Protein 5CL8 (pdb70)

Organism: Bacillus cereus (strain ATCC 14579 / DSM 31 / CCUG 7414 / JCM 2152 / NBRC 15305 / NCIMB 9373 / NCTC 2599 / NRRL B-3711) (NCBI:txid226900)

Solvent-accessible surface area: 12269 Å² total; per-residue (Å²): 192,121,56,38,96,5,0,104,18,0,41,110,38,0,57,71,80,84,44,88,138,95,12,114,61,36,12,136,153,17,155,99,104,21,118,28,8,2,3,93,54,108,78,15,126,86,8,4,112,34,8,39,118,125,84,92,54,16,85,102,148,25,6,69,70,0,0,125,23,0,7,96,17,71,36,5,4,1,2,31,0,0,18,20,0,0,96,108,6,55,198,104,23,59,60,102,20,1,70,46,0,22,102,9,0,49,48,72,27,36,75,35,2,0,28,50,0,0,9,43,7,0,0,64,10,1,74,164,33,79,119,48,18,90,66,35,2,65,107,0,20,85,29,148,45,38,16,18,22,11,0,0,0,0,0,2,12,108,18,134,169,144,15,68,54,148,32,0,33,119,0,0,32,96,12,50,84,26,192,79,105,33,0,33,62,0,2,0,68,0,0,32,46,12,3,137,52,40,49,96,44,0,55,94,21,5,74,99,65,138,29,14,110,31,1,69,144,23,0,24,94,97,13,63,121,115,77,33,138,141,201

Nearest PDB structures (foldseek):
  5cl4-assembly1_A  TM=1.004E+00  e=1.042E-32  Bacillus cereus
  5clc-assembly1_A  TM=9.923E-01  e=2.016E-30  Bacillus cereus
  2b6c-assembly1_A  TM=9.143E-01  e=6.844E-13  Enterococcus faecalis
  5vi0-assembly1_A  TM=5.669E-01  e=1.109E-02  Pseudomonas fluorescens
  5i9d-assembly1_A  TM=3.939E-01  e=3.105E+00  unidentified

Secondary structure (DSSP, 8-state):
-PPPHHHHHHHHHHHTT--HHHHHHHHHHTTTSSB-----HHHHHHHHHHHHHHH-PPPGGGHHHHHHHHHTSSBHHHHHHHHHHHHHTGGG--GGGHHHHHHHHTSS--HHHHHHHIIIIIHHHHHH-GGGGGGTHHHHHHSS-HHHHHHHHHTTTT-GGG--HHHHHHHHHHHTT---HHHHHHHHHHHHHHTTT-HHHHHHHHHHS---HHHHHHHTTTTHHHH----

CATH classification: 1.25.10.90

InterPro domains:
  IPR014825 DNA alkylation repair enzyme [PF08713] (8-221)
  IPR016024 Armadillo-type fold [SSF48371] (12-222)

Radius of gyration: 19.61 Å; Cα contacts (8 Å, |Δi|>4): 250; chains: 1; bounding box: 43×63×48 Å

Foldseek 3Di:
DDQDVLLVQLVVLLLVVFDVVQQVVVCVVQVNLAGASRDDDVVLVVSNVVSCVVPNQDDPVCLLVQLVSLLPDGHVSSNVVNLVSVVVCLVVAEPVCPVVLVVQCQGSHDCVNLVSSAQPVLLVRCLVVVVCLVVQLVCLLVDPDVSSLLSSQRNCQPVQVNDPVVSNLVSCLSCQPDPDPSNLVSLLNSLLSNCVRVVVVSVVDLVPDHHDPSSSCSNCVPVCVVVDDDD

Sequence (231 aa):
VPMHPFVKALQEEHFTAHQNPEKAEPMARYMKNHFLFLGIQTPERRQLLKDIIQIHTLPDQKDFQIIIRRELWDLPEREFQAAALDIMQKYKKHINETHIPFLEELIVTKSWWDSVDSIVPTFLGDIFLKHPELISAYIPKWIASSDNIWLQRAAILFQLKYKQKMDEELLFWIIGQLHSSKEEFFIQKAIGWVLREYAKTNPDVVVWEYVQNNELAPLSKREAIKHIKQNYGINN

B-factor: mean 24.83, std 12.8, range [11.04, 86.86]

Structure (mmCIF, N/CA/C/O backbone):
data_5CL8
#
_entry.id   5CL8
#
_cell.length_a   38.502
_cell.length_b   93.446
_cell.length_c   48.767
_cell.angle_alpha   90.00
_cell.angle_beta   114.19
_cell.angle_gamma   90.00
#
_symmetry.space_group_name_H-M   'P 1 21 1'
#
loop_
_entity.id
_entity.type
_entity.pdbx_description
1 polymer AlkD
2 polymer "DNA (5'-D(*CP*CP*CP*GP*AP*(ORP)P*AP*GP*TP*CP*CP*G)-3')"
3 polymer "DNA (5'-D(*CP*GP*GP*AP*CP*TP*TP*TP*CP*GP*GP*G)-3')"
4 non-polymer 7-methyl-3H-imidazo[4,5-c]pyridin-4-amine
5 water water
#
loop_
_atom_site.group_PDB
_atom_site.id
_atom_site.type_sym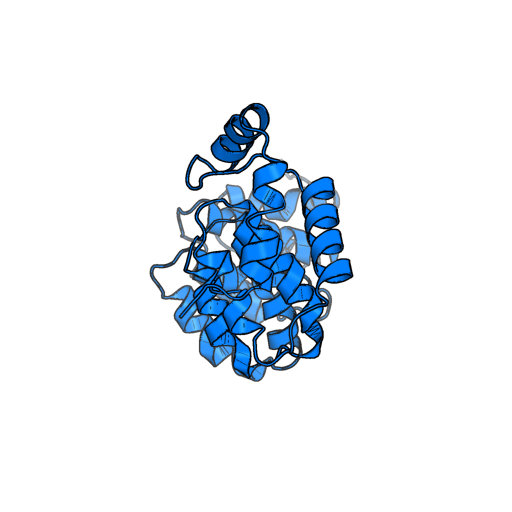bol
_atom_site.label_atom_id
_atom_site.label_alt_id
_atom_site.label_comp_id
_atom_site.label_asym_id
_atom_site.label_entity_id
_atom_site.label_seq_id
_atom_site.pdbx_PDB_ins_code
_atom_site.Cartn_x
_atom_site.Cartn_y
_atom_site.Cartn_z
_atom_site.occupancy
_atom_site.B_iso_or_equiv
_atom_site.auth_seq_id
_atom_site.auth_comp_id
_atom_site.auth_asym_id
_atom_site.auth_atom_id
_atom_site.pdbx_PDB_model_num
ATOM 1 N N . VAL A 1 3 ? -31.087 -34.248 15.270 1.00 37.00 -1 VAL A N 1
ATOM 2 C CA . VAL A 1 3 ? -29.904 -33.445 14.863 1.00 36.13 -1 VAL A CA 1
ATOM 3 C C . VAL A 1 3 ? -29.725 -32.270 15.819 1.00 34.06 -1 VAL A C 1
ATOM 4 O O . VAL A 1 3 ? -30.625 -31.448 15.970 1.00 33.38 -1 VAL A O 1
ATOM 17 N N . PRO A 1 4 ? -28.554 -32.173 16.468 1.00 34.11 0 PRO A N 1
ATOM 18 C CA . PRO A 1 4 ? -28.423 -31.039 17.389 1.00 34.42 0 PRO A CA 1
ATOM 19 C C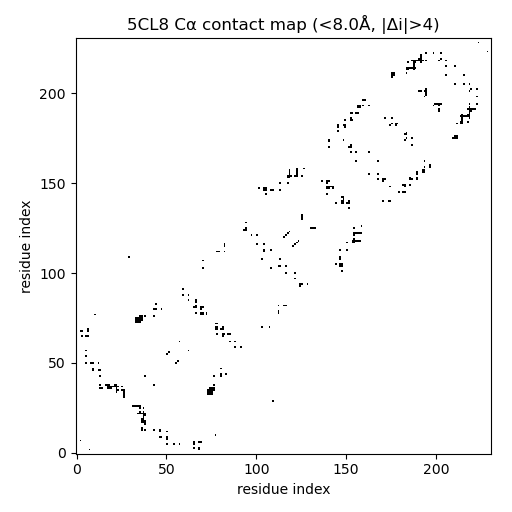 . PRO A 1 4 ? -28.402 -29.667 16.709 1.00 32.37 0 PRO A C 1
ATOM 20 O O . PRO A 1 4 ? -28.068 -29.538 15.528 1.00 31.92 0 PRO A O 1
ATOM 31 N N . MET A 1 5 ? -28.786 -28.657 17.480 1.00 29.43 1 MET A N 1
ATOM 32 C CA . MET A 1 5 ? -28.673 -27.261 17.083 1.00 26.55 1 MET A CA 1
ATOM 33 C C . MET A 1 5 ? -27.253 -27.015 16.584 1.00 23.82 1 MET A C 1
ATOM 34 O O . MET A 1 5 ? -26.299 -27.592 17.108 1.00 25.78 1 MET A O 1
ATOM 48 N N . HIS A 1 6 ? -27.103 -26.178 15.562 1.00 20.39 2 HIS A N 1
ATOM 49 C CA . HIS A 1 6 ? -25.773 -25.846 15.061 1.00 19.76 2 HIS A CA 1
ATOM 50 C C . HIS A 1 6 ? -24.938 -25.296 16.224 1.00 19.33 2 HIS A C 1
ATOM 51 O O . HIS A 1 6 ? -25.419 -24.449 16.981 1.00 18.50 2 HIS A O 1
ATOM 65 N N . PRO A 1 7 ? -23.683 -25.768 16.376 1.00 19.06 3 PRO A N 1
ATOM 66 C CA . PRO A 1 7 ? -22.908 -25.320 17.545 1.00 19.53 3 PRO A CA 1
ATOM 67 C C . PRO A 1 7 ? -22.732 -23.807 17.658 1.00 18.50 3 PRO A C 1
ATOM 68 O O . PRO A 1 7 ? -22.615 -23.293 18.768 1.00 17.80 3 PRO A O 1
ATOM 79 N N . PHE A 1 8 ? -22.703 -23.093 16.542 1.00 17.87 4 PHE A N 1
ATOM 80 C CA . PHE A 1 8 ? -22.558 -21.648 16.589 1.00 16.75 4 PHE A CA 1
ATOM 81 C C . PHE A 1 8 ? -23.805 -21.029 17.223 1.00 16.53 4 PHE A C 1
ATOM 82 O O . PHE A 1 8 ? -23.707 -20.117 18.054 1.00 16.84 4 PHE A O 1
ATOM 99 N N . VAL A 1 9 ? -24.979 -21.517 16.819 1.00 16.80 5 VAL A N 1
ATOM 100 C CA . VAL A 1 9 ? -26.234 -21.056 17.404 1.00 16.50 5 VAL A CA 1
ATOM 101 C C . VAL A 1 9 ? -26.327 -21.404 18.902 1.00 15.69 5 VAL A C 1
ATOM 102 O O . VAL A 1 9 ? -26.747 -20.573 19.717 1.00 16.36 5 VAL A O 1
ATOM 115 N N . LYS A 1 10 ? -25.941 -22.625 19.260 1.00 15.60 6 LYS A N 1
ATOM 116 C CA . LYS A 1 10 ? -25.955 -23.031 20.665 1.00 16.44 6 LYS A CA 1
ATOM 117 C C . LYS A 1 10 ? -25.043 -22.138 21.498 1.00 15.78 6 LYS A C 1
ATOM 118 O O . LYS A 1 10 ? -25.409 -21.731 22.605 1.00 16.33 6 LYS A O 1
ATOM 137 N N . ALA A 1 11 ? -23.865 -21.824 20.969 1.00 16.92 7 ALA A N 1
ATOM 138 C CA . ALA A 1 11 ? -22.929 -20.957 21.679 1.00 16.09 7 ALA A CA 1
ATOM 139 C C . ALA A 1 11 ? -23.479 -19.540 21.833 1.00 15.22 7 ALA A C 1
ATOM 140 O O . ALA A 1 11 ? -23.357 -18.920 22.886 1.00 16.06 7 ALA A O 1
ATOM 147 N N . LEU A 1 12 ? -24.101 -19.019 20.786 1.00 15.33 8 LEU A N 1
ATOM 148 C CA . LEU A 1 12 ? -24.719 -17.708 20.863 1.00 15.86 8 LEU A CA 1
ATOM 149 C C . LEU A 1 12 ? -25.851 -17.708 21.905 1.00 14.56 8 LEU A C 1
ATOM 150 O O . LEU A 1 12 ? -25.972 -16.781 22.721 1.00 15.08 8 LEU A O 1
ATOM 166 N N . GLN A 1 13 ? -26.676 -18.747 21.888 1.00 14.82 9 GLN A N 1
ATOM 167 C CA . GLN A 1 13 ? -27.776 -18.847 22.835 1.00 14.69 9 GLN A CA 1
ATOM 168 C C . GLN A 1 13 ? -27.260 -18.864 24.289 1.00 15.17 9 GLN A C 1
ATOM 169 O O . GLN A 1 13 ? -27.789 -18.165 25.155 1.00 15.27 9 GLN A O 1
ATOM 183 N N . GLU A 1 14 ? -26.218 -19.642 24.558 1.00 15.52 10 GLU A N 1
ATOM 184 C CA A GLU A 1 14 ? -25.648 -19.723 25.904 0.53 16.19 10 GLU A CA 1
ATOM 185 C CA B GLU A 1 14 ? -25.649 -19.728 25.901 0.47 16.02 10 GLU A CA 1
ATOM 186 C C . GLU A 1 14 ? -25.088 -18.374 26.336 1.00 14.47 10 GLU A C 1
ATOM 187 O O . GLU A 1 14 ? -25.314 -17.925 27.463 1.00 16.44 10 GLU A O 1
ATOM 208 N N . HIS A 1 15 ? -24.367 -17.713 25.435 1.00 14.19 11 HIS A N 1
ATOM 209 C CA . HIS A 1 15 ? -23.663 -16.480 25.780 1.00 14.51 11 HIS A CA 1
ATOM 210 C C . HIS A 1 15 ? -24.651 -15.323 25.964 1.00 14.07 11 HIS A C 1
ATOM 211 O O . HIS A 1 15 ? -24.516 -14.530 26.892 1.00 15.24 11 HIS A O 1
ATOM 225 N N . PHE A 1 16 ? -25.675 -15.227 25.104 1.00 13.62 12 PHE A N 1
ATOM 226 C CA . PHE A 1 16 ? -26.704 -14.218 25.308 1.00 13.52 12 PHE A CA 1
ATOM 227 C C . PHE A 1 16 ? -27.451 -14.461 26.623 1.00 12.64 12 PHE A C 1
ATOM 228 O O . PHE A 1 16 ? -27.687 -13.538 27.401 1.00 12.95 12 PHE A O 1
ATOM 245 N N . THR A 1 17 ? -27.822 -15.710 26.883 1.00 13.20 13 THR A N 1
ATOM 246 C CA . THR A 1 17 ? -28.634 -16.022 28.053 1.00 14.60 13 THR A CA 1
ATOM 247 C C . THR A 1 17 ? -27.881 -15.683 29.350 1.00 14.07 13 THR A C 1
ATOM 248 O O . THR A 1 17 ? -28.478 -15.201 30.302 1.00 15.13 13 THR A O 1
ATOM 259 N N . ALA A 1 18 ? -26.566 -15.886 29.360 1.00 14.34 14 ALA A N 1
ATOM 260 C CA . ALA A 1 18 ? -25.741 -15.580 30.531 1.00 14.72 14 ALA A CA 1
ATOM 261 C C . ALA A 1 18 ? -25.683 -14.075 30.838 1.00 14.73 14 ALA A C 1
ATOM 262 O O . ALA A 1 18 ? -25.263 -13.676 31.931 1.00 17.22 14 ALA A O 1
ATOM 269 N N . HIS A 1 19 ? -26.094 -13.238 29.886 1.00 13.77 15 HIS A N 1
ATOM 270 C CA . HIS A 1 19 ? -26.095 -11.788 30.057 1.00 14.21 15 HIS A CA 1
ATOM 271 C C . HIS A 1 19 ? -27.484 -11.180 29.974 1.00 14.10 15 HIS A C 1
ATOM 272 O O . HIS A 1 19 ? -27.628 -9.992 29.718 1.00 15.87 15 HIS A O 1
ATOM 286 N N . GLN A 1 20 ? -28.506 -11.982 30.236 1.00 13.69 16 GLN A N 1
ATOM 287 C CA . GLN A 1 20 ? -29.872 -11.485 30.143 1.00 13.62 16 GLN A CA 1
ATOM 288 C C . GLN A 1 20 ? -30.153 -10.496 31.263 1.00 14.50 16 GLN A C 1
ATOM 289 O O . GLN A 1 20 ? -29.508 -10.511 32.324 1.00 15.85 16 GLN A O 1
ATOM 303 N N . ASN A 1 21 ? -31.133 -9.640 31.040 1.00 14.19 17 ASN A N 1
ATOM 304 C CA . ASN A 1 21 ? -31.488 -8.599 31.993 1.00 14.08 17 ASN A CA 1
ATOM 305 C C . ASN A 1 21 ? -33.017 -8.548 32.046 1.00 13.76 17 ASN A C 1
ATOM 306 O O . ASN A 1 21 ? -33.646 -7.868 31.233 1.00 14.29 17 ASN A O 1
ATOM 317 N N . PRO A 1 22 ? -33.629 -9.273 33.002 1.00 14.46 18 PRO A N 1
ATOM 318 C CA . PRO A 1 22 ? -35.098 -9.349 33.017 1.00 15.63 18 PRO A CA 1
ATOM 319 C C . PRO A 1 22 ? -35.755 -8.006 33.301 1.00 15.82 18 PRO A C 1
ATOM 320 O O . PRO A 1 22 ? -36.884 -7.772 32.885 1.00 16.40 18 PRO A O 1
ATOM 331 N N . GLU A 1 23 ? -35.048 -7.132 34.009 1.00 15.38 19 GLU A N 1
ATOM 332 C CA . GLU A 1 23 ? -35.553 -5.802 34.315 1.00 15.66 19 GLU A CA 1
ATOM 333 C C . GLU A 1 23 ? -35.717 -4.973 33.036 1.00 14.63 19 GLU A C 1
ATOM 334 O O . GLU A 1 23 ? -36.752 -4.315 32.839 1.00 17.61 19 GLU A O 1
ATOM 346 N N . LYS A 1 24 ? -34.716 -5.001 32.164 1.00 15.10 20 LYS A N 1
ATOM 347 C CA . LYS A 1 24 ? -34.812 -4.310 30.874 1.00 16.40 20 LYS A CA 1
ATOM 348 C C . LYS A 1 24 ? -35.742 -5.030 29.896 1.00 15.30 20 LYS A C 1
ATOM 349 O O . LYS A 1 24 ? -36.348 -4.404 28.996 1.00 16.36 20 LYS A O 1
ATOM 368 N N . ALA A 1 25 ? -35.836 -6.349 30.020 1.00 15.08 21 ALA A N 1
ATOM 369 C CA . ALA A 1 25 ? -36.655 -7.126 29.091 1.00 15.47 21 ALA A CA 1
ATOM 370 C C . ALA A 1 25 ? -38.122 -6.690 29.107 1.00 15.38 21 ALA A C 1
ATOM 371 O O . ALA A 1 25 ? -38.799 -6.725 28.079 1.00 16.26 21 ALA A O 1
ATOM 378 N N . GLU A 1 26 ? -38.623 -6.289 30.272 1.00 16.17 22 GLU A N 1
ATOM 379 C CA . GLU A 1 26 ? -40.023 -5.923 30.392 1.00 17.15 22 GLU A CA 1
ATOM 380 C C . GLU A 1 26 ? -40.375 -4.701 29.522 1.00 15.97 22 GLU A C 1
ATOM 381 O O . GLU A 1 26 ? -41.273 -4.785 28.675 1.00 16.56 22 GLU A O 1
ATOM 393 N N . PRO A 1 27 ? -39.671 -3.570 29.683 1.00 16.02 23 PRO A N 1
ATOM 394 C CA . PRO A 1 27 ? -39.994 -2.454 28.778 1.00 16.47 23 PRO A CA 1
ATOM 395 C C . PRO A 1 27 ? -39.654 -2.744 27.312 1.00 15.45 23 PRO A C 1
ATOM 396 O O . PRO A 1 27 ? -40.352 -2.254 26.407 1.00 16.39 23 PRO A O 1
ATOM 407 N N . MET A 1 28 ? -38.618 -3.533 27.051 1.00 14.96 24 MET A N 1
ATOM 408 C CA . MET A 1 28 ? -38.264 -3.847 25.665 1.00 14.42 24 MET A CA 1
ATOM 409 C C . MET A 1 28 ? -39.391 -4.634 25.010 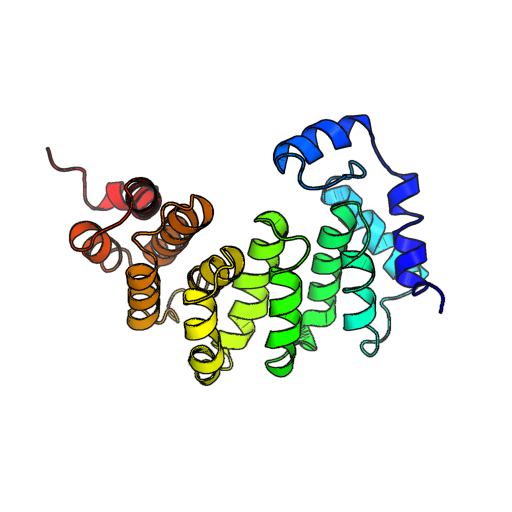1.00 14.87 24 MET A C 1
ATOM 410 O O . MET A 1 28 ? -39.738 -4.387 23.850 1.00 15.17 24 MET A O 1
ATOM 424 N N . ALA A 1 29 ? -39.971 -5.574 25.742 1.00 14.55 25 ALA A N 1
ATOM 425 C CA . ALA A 1 29 ? -41.064 -6.372 25.211 1.00 15.26 25 ALA A CA 1
ATOM 426 C C . ALA A 1 29 ? -42.317 -5.515 25.009 1.00 15.44 25 ALA A C 1
ATOM 427 O O . ALA A 1 29 ? -43.036 -5.689 24.030 1.00 15.55 25 ALA A O 1
ATOM 434 N N . ARG A 1 30 ? -42.589 -4.585 25.920 1.00 15.99 26 ARG A N 1
ATOM 435 C CA . ARG A 1 30 ? -43.746 -3.699 25.786 1.00 16.48 26 ARG A CA 1
ATOM 436 C C . ARG A 1 30 ? -43.620 -2.792 24.567 1.00 16.09 26 ARG A C 1
ATOM 437 O O . ARG A 1 30 ? -44.619 -2.453 23.930 1.00 17.58 26 ARG A O 1
ATOM 458 N N . TYR A 1 31 ? -42.402 -2.389 24.246 1.00 15.77 27 TYR A N 1
ATOM 459 C CA . TYR A 1 31 ? -42.165 -1.517 23.097 1.00 15.83 27 TYR A CA 1
ATOM 460 C C . TYR A 1 31 ? -42.598 -2.192 21.816 1.00 15.12 27 TYR A C 1
ATOM 461 O O . TYR A 1 31 ? -43.073 -1.508 20.920 1.00 16.04 27 TYR A O 1
ATOM 479 N N . MET A 1 32 ? -42.456 -3.514 21.758 1.00 14.44 28 MET A N 1
ATOM 480 C CA . MET A 1 32 ? -42.939 -4.305 20.621 1.00 14.89 28 MET A CA 1
ATOM 481 C C . MET A 1 32 ? -44.317 -4.913 20.870 1.00 15.90 28 MET A C 1
ATOM 482 O O . MET A 1 32 ? -44.664 -5.949 20.283 1.00 16.13 28 MET A O 1
ATOM 496 N N . LYS A 1 33 ? -45.086 -4.252 21.731 1.00 16.83 29 LYS A N 1
ATOM 497 C CA . LYS A 1 33 ? -46.484 -4.582 21.999 1.00 17.49 29 LYS A CA 1
ATOM 498 C C . LYS A 1 33 ? -46.651 -6.050 22.421 1.00 17.07 29 LYS A C 1
ATOM 499 O O . LYS A 1 33 ? -47.648 -6.705 22.127 1.00 18.64 29 LYS A O 1
ATOM 518 N N . ASN A 1 34 ? -45.647 -6.534 23.154 1.00 16.59 30 ASN A N 1
ATOM 519 C CA . ASN A 1 34 ? -45.638 -7.872 23.725 1.00 17.66 30 ASN A CA 1
ATOM 520 C C . ASN A 1 34 ? -45.864 -9.013 22.736 1.00 16.71 30 ASN A C 1
ATOM 521 O O . ASN A 1 34 ? -46.344 -10.083 23.103 1.00 18.51 30 ASN A O 1
ATOM 532 N N . HIS A 1 35 ? -45.466 -8.804 21.483 1.00 15.96 31 HIS A N 1
ATOM 533 C CA . HIS A 1 35 ? -45.494 -9.896 20.516 1.00 16.27 31 HIS A CA 1
ATOM 534 C C . HIS A 1 35 ? -44.360 -10.909 20.711 1.00 15.45 31 HIS A C 1
ATOM 535 O O . HIS A 1 35 ? -44.446 -12.043 20.224 1.00 18.37 31 HIS A O 1
ATOM 549 N N . PHE A 1 36 ? -43.306 -10.500 21.415 1.00 14.62 32 PHE A N 1
ATOM 550 C CA . PHE A 1 36 ? -42.127 -11.340 21.622 1.00 15.19 32 PHE A CA 1
ATOM 551 C C . PHE A 1 36 ? -41.609 -11.317 23.055 1.00 14.77 32 PHE A C 1
ATOM 552 O O . PHE A 1 36 ? -41.648 -10.294 23.733 1.00 15.24 32 PHE A O 1
ATOM 569 N N . LEU A 1 37 ? -41.074 -12.451 23.481 1.00 14.53 33 LEU A N 1
ATOM 570 C CA . LEU A 1 37 ? -40.187 -12.477 24.636 1.00 14.49 33 LEU A CA 1
ATOM 571 C C . LEU A 1 37 ? -38.878 -11.766 24.301 1.00 13.62 33 LEU A C 1
ATOM 572 O O . LEU A 1 37 ? -38.436 -11.791 23.149 1.00 13.35 33 LEU A O 1
ATOM 588 N N . PHE A 1 38 ? -38.269 -11.130 25.302 1.00 13.84 34 PHE A N 1
ATOM 589 C CA . PHE A 1 38 ? -36.940 -10.551 25.189 1.00 13.57 34 PHE A CA 1
ATOM 590 C C . PHE A 1 38 ? -36.053 -11.081 26.307 1.00 13.49 34 PHE A C 1
ATOM 591 O O . PHE A 1 38 ? -36.528 -11.334 27.429 1.00 15.08 34 PHE A O 1
ATOM 608 N N . LEU A 1 39 ? -34.763 -11.206 26.015 1.00 13.38 35 LEU A N 1
ATOM 609 C CA . LEU A 1 39 ? -33.759 -11.433 27.072 1.00 14.10 35 LEU A CA 1
ATOM 610 C C . LEU A 1 39 ? -33.430 -10.153 27.826 1.00 12.91 35 LEU A C 1
ATOM 611 O O . LEU A 1 39 ? -33.044 -10.220 28.997 1.00 13.99 35 LEU A O 1
ATOM 627 N N . GLY A 1 40 ? -33.542 -9.007 27.168 1.00 13.50 36 GLY A N 1
ATOM 628 C CA . GLY A 1 40 ? -33.247 -7.710 27.751 1.00 14.05 36 GLY A CA 1
ATOM 629 C C . GLY A 1 40 ? -31.874 -7.161 27.419 1.00 13.59 36 GLY A C 1
ATOM 630 O O . GLY A 1 40 ? -31.300 -6.443 28.246 1.00 15.22 36 GLY A O 1
ATOM 634 N N . ILE A 1 41 ? -31.365 -7.459 26.220 1.00 13.64 37 ILE A N 1
ATOM 635 C CA . ILE A 1 41 ? -30.022 -7.067 25.814 1.00 13.84 37 ILE A CA 1
ATOM 636 C C . ILE A 1 41 ? -30.134 -6.058 24.688 1.00 14.41 37 ILE A C 1
ATOM 637 O O . ILE A 1 41 ? -30.673 -6.378 23.637 1.00 15.32 37 ILE A O 1
ATOM 653 N N . GLN A 1 42 ? -29.629 -4.853 24.892 1.00 15.07 38 GLN A N 1
ATOM 654 C CA . GLN A 1 42 ? -29.717 -3.809 23.881 1.00 14.60 38 GLN A CA 1
ATOM 655 C C . GLN A 1 42 ? -28.602 -3.955 22.854 1.00 13.65 38 GLN A C 1
ATOM 656 O O . GLN A 1 42 ? -27.686 -4.754 23.024 1.00 14.38 38 GLN A O 1
ATOM 670 N N . THR A 1 43 ? -28.699 -3.200 21.764 1.00 13.73 39 THR A N 1
ATOM 671 C CA . THR A 1 43 ? -27.875 -3.456 20.585 1.00 14.85 39 THR A CA 1
ATOM 672 C C . THR A 1 43 ? -26.360 -3.399 20.833 1.00 15.72 39 THR A C 1
ATOM 673 O O . THR A 1 43 ? -25.646 -4.284 20.393 1.00 15.67 39 THR A O 1
ATOM 684 N N . PRO A 1 44 ? -25.858 -2.378 21.546 1.00 16.26 40 PRO A N 1
ATOM 685 C CA . PRO A 1 44 ? -24.395 -2.372 21.710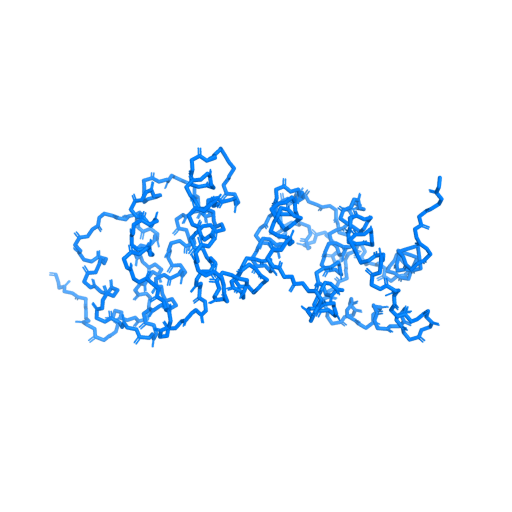 1.00 16.50 40 PRO A CA 1
ATOM 686 C C . PRO A 1 44 ? -23.833 -3.657 22.347 1.00 15.64 40 PRO A C 1
ATOM 687 O O . PRO A 1 44 ? -22.860 -4.246 21.847 1.00 16.90 40 PRO A O 1
ATOM 698 N N . GLU A 1 45 ? -24.435 -4.114 23.441 1.00 14.79 41 GLU A N 1
ATOM 699 C CA . GLU A 1 45 ? -23.955 -5.346 24.055 1.00 14.48 41 GLU A CA 1
ATOM 700 C C . GLU A 1 45 ? -24.252 -6.565 23.175 1.00 13.20 41 GLU A C 1
ATOM 701 O O . GLU A 1 45 ? -23.432 -7.469 23.058 1.00 13.98 41 GLU A O 1
ATOM 713 N N . ARG A 1 46 ? -25.430 -6.600 22.559 1.00 13.12 42 ARG A N 1
ATOM 714 C CA . ARG A 1 46 ? -25.794 -7.732 21.708 1.00 13.76 42 ARG A CA 1
ATOM 715 C C . ARG A 1 46 ? -24.782 -7.913 20.570 1.00 14.59 42 ARG A C 1
ATOM 716 O O . ARG A 1 46 ? -24.414 -9.035 20.227 1.00 13.69 42 ARG A O 1
ATOM 737 N N . ARG A 1 47 ? -24.314 -6.800 20.017 1.00 15.08 43 ARG A N 1
ATOM 738 C CA . ARG A 1 47 ? -23.295 -6.824 18.966 1.00 17.11 43 ARG A CA 1
ATOM 739 C C . ARG A 1 47 ? -21.970 -7.374 19.509 1.00 15.28 43 ARG A C 1
ATOM 740 O O . ARG A 1 47 ? -21.307 -8.171 18.856 1.00 16.41 43 ARG A O 1
ATOM 761 N N . GLN A 1 48 ? -21.579 -6.949 20.705 1.00 15.01 44 GLN A N 1
ATOM 762 C CA . GLN A 1 48 ? -20.331 -7.435 21.301 1.00 14.28 44 GLN A CA 1
ATOM 763 C C . GLN A 1 48 ? -20.425 -8.932 21.618 1.00 14.97 44 GLN A C 1
ATOM 764 O O . GLN A 1 48 ? -19.475 -9.671 21.389 1.00 15.44 44 GLN A O 1
ATOM 778 N N . LEU A 1 49 ? -21.575 -9.387 22.108 1.00 13.94 45 LEU A N 1
ATOM 779 C CA . LEU A 1 49 ? -21.721 -10.801 22.442 1.00 14.58 45 LEU A CA 1
ATOM 780 C C . LEU A 1 49 ? -21.624 -11.670 21.189 1.00 13.50 45 LEU A C 1
ATOM 781 O O . LEU A 1 49 ? -21.021 -12.737 21.217 1.00 14.31 45 LEU A O 1
ATOM 797 N N . LEU A 1 50 ? -22.194 -11.192 20.089 1.00 12.73 46 LEU A N 1
ATOM 798 C CA . LEU A 1 50 ? -22.062 -11.884 18.812 1.00 13.35 46 LEU A CA 1
ATOM 799 C C . LEU A 1 50 ? -20.598 -11.909 18.360 1.00 13.88 46 LEU A C 1
ATOM 800 O O . LEU A 1 50 ? -20.088 -12.942 17.932 1.00 14.21 46 LEU A O 1
ATOM 816 N N . LYS A 1 51 ? -19.920 -10.774 18.471 1.00 14.30 47 LYS A N 1
ATOM 817 C CA . LYS A 1 51 ? -18.511 -10.696 18.110 1.00 15.41 47 LYS A CA 1
ATOM 818 C C . LYS A 1 51 ? -17.679 -11.665 18.939 1.00 14.63 47 LYS A C 1
ATOM 819 O O . LYS A 1 51 ? -16.761 -12.293 18.416 1.00 16.96 47 LYS A O 1
ATOM 838 N N . ASP A 1 52 ? -18.001 -11.794 20.226 1.00 15.46 48 ASP A N 1
ATOM 839 C CA . ASP A 1 52 ? -17.295 -12.747 21.087 1.00 16.54 48 ASP A CA 1
ATOM 840 C C . ASP A 1 52 ? -17.348 -14.159 20.510 1.00 16.52 48 ASP A C 1
ATOM 841 O O . ASP A 1 52 ? -16.338 -14.879 20.489 1.00 18.03 48 ASP A O 1
ATOM 850 N N . ILE A 1 53 ? -18.535 -14.557 20.048 1.00 16.51 49 ILE A N 1
ATOM 851 C CA . ILE A 1 53 ? -18.750 -15.904 19.546 1.00 17.05 49 ILE A CA 1
ATOM 852 C C . ILE A 1 53 ? -18.060 -16.102 18.190 1.00 16.10 49 ILE A C 1
ATOM 853 O O . ILE A 1 53 ? -17.480 -17.147 17.940 1.00 18.50 49 ILE A O 1
ATOM 869 N N . ILE A 1 54 ? -18.114 -15.099 17.316 1.00 16.51 50 ILE A N 1
ATOM 870 C CA . ILE A 1 54 ? -17.367 -15.154 16.054 1.00 18.01 50 ILE A CA 1
ATOM 871 C C . ILE A 1 54 ? -15.858 -15.278 16.323 1.00 17.89 50 ILE A C 1
ATOM 872 O O . ILE A 1 54 ? -15.173 -16.035 15.652 1.00 19.96 50 ILE A O 1
ATOM 888 N N . GLN A 1 55 ? -15.342 -14.544 17.307 1.00 19.00 51 GLN A N 1
ATOM 889 C CA . GLN A 1 55 ? -13.920 -14.607 17.629 1.00 19.73 51 GLN A CA 1
ATOM 890 C C . GLN A 1 55 ? -13.493 -16.008 18.082 1.00 22.13 51 GLN A C 1
ATOM 891 O O . GLN A 1 55 ? -12.445 -16.505 17.671 1.00 23.75 51 GLN A O 1
ATOM 905 N N . ILE A 1 56 ? -14.311 -16.644 18.917 1.00 22.20 52 ILE A N 1
ATOM 906 C CA . ILE A 1 56 ? -13.999 -17.967 19.447 1.00 23.48 52 ILE A CA 1
ATOM 907 C C . ILE A 1 56 ? -14.192 -19.060 18.401 1.00 23.50 52 ILE A C 1
ATOM 908 O O . ILE A 1 56 ? -13.331 -19.920 18.219 1.00 25.53 52 ILE A O 1
ATOM 924 N N . HIS A 1 57 ? -15.331 -19.039 17.722 1.00 22.91 53 HIS A N 1
ATOM 925 C CA . HIS A 1 57 ? -15.745 -20.177 16.900 1.00 23.80 53 HIS A CA 1
ATOM 926 C C . HIS A 1 57 ? -15.502 -19.978 15.405 1.00 24.21 53 HIS A C 1
ATOM 927 O O . HIS A 1 57 ? -15.442 -20.949 14.653 1.00 26.46 53 HIS A O 1
ATOM 941 N N . THR A 1 58 ? -15.337 -18.720 15.007 1.00 24.36 54 THR A N 1
ATOM 942 C CA . THR A 1 58 ? -15.315 -18.284 13.609 1.00 24.40 54 THR A CA 1
ATOM 943 C C . THR A 1 58 ? -16.718 -18.288 13.025 1.00 22.96 54 THR A C 1
ATOM 944 O O . THR A 1 58 ? -17.605 -19.016 13.478 1.00 22.45 54 THR A O 1
ATOM 955 N N . LEU A 1 59 ? -16.923 -17.439 12.030 1.00 22.07 55 LEU A N 1
ATOM 956 C CA . LEU A 1 59 ? -18.186 -17.420 11.319 1.00 22.03 55 LEU A CA 1
ATOM 957 C C . LEU A 1 59 ? -18.354 -18.741 10.571 1.00 22.20 55 LEU A C 1
ATOM 958 O O . LEU A 1 59 ? -17.431 -19.187 9.891 1.00 23.62 55 LEU A O 1
ATOM 974 N N . PRO A 1 60 ? -19.529 -19.378 10.691 1.00 22.17 56 PRO A N 1
ATOM 975 C CA . PRO A 1 60 ? -19.697 -20.655 9.994 1.00 23.02 56 PRO A CA 1
ATOM 976 C C . PRO A 1 60 ? -19.531 -20.574 8.478 1.00 21.63 56 PRO A C 1
ATOM 977 O O . PRO A 1 60 ? -19.718 -19.525 7.850 1.00 20.10 56 PRO A O 1
ATOM 988 N N . ASP A 1 61 ? -19.175 -21.713 7.898 1.00 23.79 57 ASP A N 1
ATOM 989 C CA . ASP A 1 61 ? -19.105 -21.874 6.453 1.00 23.92 57 ASP A CA 1
ATOM 990 C C . ASP A 1 61 ? -20.409 -21.400 5.817 1.00 22.43 57 ASP A C 1
ATOM 991 O O . ASP A 1 61 ? -21.490 -21.632 6.348 1.00 22.92 57 ASP A O 1
ATOM 1000 N N . GLN A 1 62 ? -20.301 -20.739 4.673 1.00 21.78 58 GLN A N 1
ATOM 1001 C CA . GLN A 1 62 ? -21.473 -20.213 3.986 1.00 22.78 58 GLN A CA 1
ATOM 1002 C C . GLN A 1 62 ? -22.513 -21.295 3.693 1.00 20.76 58 GLN A C 1
ATOM 1003 O O . GLN A 1 62 ? -23.696 -20.987 3.573 1.00 20.34 58 GLN A O 1
ATOM 1017 N N . LYS A 1 63 ? -22.089 -22.553 3.572 1.00 20.41 59 LYS A N 1
ATOM 1018 C CA . LYS A 1 63 ? -23.045 -23.636 3.323 1.00 22.08 59 LYS A CA 1
ATOM 1019 C C . LYS A 1 63 ? -24.114 -23.731 4.428 1.00 20.16 59 LYS A C 1
ATOM 1020 O O . LYS A 1 63 ? -25.198 -24.297 4.213 1.00 21.24 59 LYS A O 1
ATOM 1039 N N . ASP A 1 64 ? -23.819 -23.167 5.597 1.00 20.38 60 ASP A N 1
ATOM 1040 C CA . ASP A 1 64 ? -24.747 -23.214 6.722 1.00 20.31 60 ASP A CA 1
ATOM 1041 C C . ASP A 1 64 ? -25.409 -21.874 7.035 1.00 17.09 60 ASP A C 1
ATOM 1042 O O . ASP A 1 64 ? -26.104 -21.746 8.040 1.00 17.84 60 ASP A O 1
ATOM 1051 N N . PHE A 1 65 ? -25.229 -20.889 6.164 1.00 17.19 61 PHE A N 1
ATOM 1052 C CA . PHE A 1 65 ? -25.753 -19.542 6.403 1.00 17.66 61 PHE A CA 1
ATOM 1053 C C . PHE A 1 65 ? -27.268 -19.584 6.641 1.00 15.48 61 PHE A C 1
ATOM 1054 O O . PHE A 1 65 ? -27.760 -19.137 7.680 1.00 15.36 61 PHE A O 1
ATOM 1071 N N . GLN A 1 66 ? -28.018 -20.138 5.691 1.00 15.77 62 GLN A N 1
ATOM 1072 C CA . GLN A 1 66 ? -29.470 -20.162 5.807 1.00 15.12 62 GLN A CA 1
ATOM 1073 C C . GLN A 1 66 ? -29.926 -20.981 7.022 1.00 15.06 62 GLN A C 1
ATOM 1074 O O . GLN A 1 66 ? -30.901 -20.630 7.676 1.00 15.37 62 GLN A O 1
ATOM 1088 N N . ILE A 1 67 ? -29.215 -22.069 7.316 1.00 15.65 63 ILE A N 1
ATOM 1089 C CA . ILE A 1 67 ? -29.527 -22.934 8.453 1.00 16.15 63 ILE A CA 1
ATOM 1090 C C . ILE A 1 67 ? -29.424 -22.147 9.771 1.00 15.39 63 ILE A C 1
ATOM 1091 O O . ILE A 1 67 ? -30.322 -22.214 10.619 1.00 16.95 63 ILE A O 1
ATOM 1107 N N . ILE A 1 68 ? -28.328 -21.412 9.935 1.00 13.96 64 ILE A N 1
ATOM 1108 C CA . ILE A 1 68 ? -28.094 -20.621 11.140 1.00 15.68 64 ILE A CA 1
ATOM 1109 C C . ILE A 1 68 ? -29.161 -19.555 11.310 1.00 14.29 64 ILE A C 1
ATOM 1110 O O . ILE A 1 68 ? -29.665 -19.342 12.408 1.00 14.36 64 ILE A O 1
ATOM 1126 N N . ILE A 1 69 ? -29.505 -18.868 10.223 1.00 14.04 65 ILE A N 1
ATOM 1127 C CA . ILE A 1 69 ? -30.518 -17.827 10.301 1.00 14.77 65 ILE A CA 1
ATOM 1128 C C . ILE A 1 69 ? -31.859 -18.412 10.747 1.00 14.22 65 ILE A C 1
ATOM 1129 O O . ILE A 1 69 ? -32.531 -17.866 11.613 1.00 14.23 65 ILE A O 1
ATOM 1145 N N . ARG A 1 70 ? -32.267 -19.519 10.141 1.00 14.89 66 ARG A N 1
ATOM 1146 C CA A ARG A 1 70 ? -33.514 -20.216 10.475 0.53 16.01 66 ARG A CA 1
ATOM 1147 C CA B ARG A 1 70 ? -33.555 -20.068 10.500 0.47 15.27 66 ARG A CA 1
ATOM 1148 C C . ARG A 1 70 ? -33.553 -20.635 11.936 1.00 16.36 66 ARG A C 1
ATOM 1149 O O . ARG A 1 70 ? -34.546 -20.490 12.633 1.00 16.65 66 ARG A O 1
ATOM 1190 N N . GLU A 1 71 ? -32.449 -21.205 12.394 1.00 14.35 67 GLU A N 1
ATOM 1191 C CA . GLU A 1 71 ? -32.417 -21.702 13.768 1.00 15.14 67 GLU A CA 1
ATOM 1192 C C . GLU A 1 71 ? -32.553 -20.548 14.769 1.00 14.16 67 GLU A C 1
ATOM 1193 O O . GLU A 1 71 ? -33.270 -20.668 15.775 1.00 16.92 67 GLU A O 1
ATOM 1205 N N . LEU A 1 72 ? -31.909 -19.422 14.476 1.00 13.75 68 LEU A N 1
ATOM 1206 C CA . LEU A 1 72 ? -32.055 -18.232 15.304 1.00 13.90 68 LEU A CA 1
ATOM 1207 C C . LEU A 1 72 ? -33.470 -17.653 15.193 1.00 13.82 68 LEU A C 1
ATOM 1208 O O . LEU A 1 72 ? -34.034 -17.178 16.181 1.00 13.98 68 LEU A O 1
ATOM 1224 N N . TRP A 1 73 ? -34.044 -17.694 13.993 1.00 14.32 69 TRP A N 1
ATOM 1225 C CA . TRP A 1 73 ? -35.392 -17.179 13.791 1.00 14.17 69 TRP A CA 1
ATOM 1226 C C . TRP A 1 73 ? -36.384 -17.974 14.639 1.00 16.39 69 TRP A C 1
ATOM 1227 O O . TRP A 1 73 ? -37.393 -17.436 15.098 1.00 17.63 69 TRP A O 1
ATOM 1248 N N . ASP A 1 74 ? -36.091 -19.256 14.835 1.00 16.08 70 ASP A N 1
ATOM 1249 C CA . ASP A 1 74 ? -36.985 -20.147 15.570 1.00 18.19 70 ASP A CA 1
ATOM 1250 C C . ASP A 1 74 ? -36.875 -20.024 17.094 1.00 17.94 70 ASP A C 1
ATOM 1251 O O . ASP A 1 74 ? -37.720 -20.550 17.812 1.00 20.90 70 ASP A O 1
ATOM 1260 N N . LEU A 1 75 ? -35.842 -19.349 17.598 1.00 15.97 71 LEU A N 1
ATOM 1261 C CA . LEU A 1 75 ? -35.713 -19.182 19.046 1.00 16.34 71 LEU A CA 1
ATOM 1262 C C . LEU A 1 75 ? -36.685 -18.115 19.547 1.00 15.21 71 LEU A C 1
ATOM 1263 O O . LEU A 1 75 ? -37.024 -17.179 18.811 1.00 15.96 71 LEU A O 1
ATOM 1279 N N . PRO A 1 76 ? -37.124 -18.228 20.816 1.00 15.64 72 PRO A N 1
ATOM 1280 C CA . PRO A 1 76 ? -38.224 -17.362 21.249 1.00 17.10 72 PRO A CA 1
ATOM 1281 C C . PRO A 1 76 ? -37.859 -15.891 21.442 1.00 14.88 72 PRO A C 1
ATOM 1282 O O . PRO A 1 76 ? -38.673 -15.015 21.154 1.00 15.58 72 PRO A O 1
ATOM 1293 N N . GLU A 1 77 ? -36.670 -15.613 21.951 1.00 14.45 73 GLU A N 1
ATOM 1294 C CA . GLU A 1 77 ? -36.370 -14.244 22.342 1.00 13.59 73 GLU A CA 1
ATOM 1295 C C . GLU A 1 77 ? -35.948 -13.406 21.138 1.00 13.39 73 GLU A C 1
ATOM 1296 O O . GLU A 1 77 ? -35.228 -13.862 20.247 1.00 13.05 73 GLU A O 1
ATOM 1308 N N . ARG A 1 78 ? -36.423 -12.170 21.124 1.00 12.64 74 ARG A N 1
ATOM 1309 C CA . ARG A 1 78 ? -36.291 -11.327 19.944 1.00 12.48 74 ARG A CA 1
ATOM 1310 C C . ARG A 1 78 ? -34.845 -11.007 19.586 1.00 11.88 74 ARG A C 1
ATOM 1311 O O . ARG A 1 78 ? -34.523 -10.801 18.418 1.00 12.43 74 ARG A O 1
ATOM 1332 N N . GLU A 1 79 ? -33.965 -10.957 20.583 1.00 11.72 75 GLU A N 1
ATOM 1333 C CA . GLU A 1 79 ? -32.558 -10.701 20.326 1.00 11.98 75 GLU A CA 1
ATOM 1334 C C . GLU A 1 79 ? -31.959 -11.717 19.358 1.00 11.26 75 GLU A C 1
ATOM 1335 O O . GLU A 1 79 ? -30.993 -11.410 18.666 1.00 12.88 75 GLU A O 1
ATOM 1347 N N . PHE A 1 80 ? -32.525 -12.925 19.295 1.00 11.28 76 PHE A N 1
ATOM 1348 C CA . PHE A 1 80 ? -31.988 -13.918 18.374 1.00 12.03 76 PHE A CA 1
ATOM 1349 C C . PHE A 1 80 ? -32.310 -13.592 16.912 1.00 12.07 76 PHE A C 1
ATOM 1350 O O . PHE A 1 80 ? -31.498 -13.866 16.049 1.00 12.96 76 PHE A O 1
ATOM 1367 N N . GLN A 1 81 ? -33.461 -12.973 16.645 1.00 12.14 77 GLN A N 1
ATOM 1368 C CA . GLN A 1 81 ? -33.747 -12.494 15.293 1.00 12.30 77 GLN A CA 1
ATOM 1369 C C . GLN A 1 81 ? -32.901 -11.256 14.970 1.00 12.56 77 GLN A C 1
ATOM 1370 O O . GLN A 1 81 ? -32.419 -11.128 13.850 1.00 12.70 77 GLN A O 1
ATOM 1384 N N . ALA A 1 82 ? -32.682 -10.361 15.939 1.00 12.48 78 ALA A N 1
ATOM 1385 C CA . ALA A 1 82 ? -31.810 -9.223 15.698 1.00 12.86 78 ALA A CA 1
ATOM 1386 C C . ALA A 1 82 ? -30.386 -9.697 15.374 1.00 13.40 78 ALA A C 1
ATOM 1387 O O . ALA A 1 82 ? -29.735 -9.182 14.445 1.00 14.44 78 ALA A O 1
ATOM 1394 N N . ALA A 1 83 ? -29.904 -10.694 16.114 1.00 13.02 79 ALA A N 1
ATOM 1395 C CA . ALA A 1 83 ? -28.575 -11.244 15.862 1.00 13.75 79 ALA A CA 1
ATOM 1396 C C . ALA A 1 83 ? -28.530 -11.937 14.492 1.00 13.04 79 ALA A C 1
ATOM 1397 O O . ALA A 1 83 ? -27.536 -11.842 13.770 1.00 14.13 79 ALA A O 1
ATOM 1404 N N . ALA A 1 84 ? -29.605 -12.632 14.134 1.00 12.50 80 ALA A N 1
ATOM 1405 C CA . ALA A 1 84 ? -29.673 -13.293 12.830 1.00 12.56 80 ALA A CA 1
ATOM 1406 C C . ALA A 1 84 ? -29.497 -12.280 11.698 1.00 13.33 80 ALA A C 1
ATOM 1407 O O . ALA A 1 84 ? -28.805 -12.549 10.728 1.00 13.83 80 ALA A O 1
ATOM 1414 N N . LEU A 1 85 ? -30.109 -11.107 11.835 1.00 13.00 81 LEU A N 1
ATOM 1415 C CA . LEU A 1 85 ? -29.967 -10.076 10.819 1.00 13.95 81 LEU A CA 1
ATOM 1416 C C . LEU A 1 85 ? -28.548 -9.510 10.783 1.00 12.56 81 LEU A C 1
ATOM 1417 O O . LEU A 1 85 ? -28.015 -9.231 9.718 1.00 14.45 81 LEU A O 1
ATOM 1433 N N . ASP A 1 86 ? -27.920 -9.341 11.942 1.00 13.40 82 ASP A N 1
ATOM 1434 C CA . ASP A 1 86 ? -26.497 -8.973 11.996 1.00 13.96 82 ASP A CA 1
ATOM 1435 C C . ASP A 1 86 ? -25.636 -10.009 11.259 1.00 13.83 82 ASP A C 1
ATOM 1436 O O . ASP A 1 86 ? -24.705 -9.673 10.533 1.00 15.58 82 ASP A O 1
ATOM 1445 N N . ILE A 1 87 ? -25.935 -11.280 11.478 1.00 13.68 83 ILE A N 1
ATOM 1446 C CA . ILE A 1 87 ? -25.197 -12.362 10.834 1.00 15.28 83 ILE A CA 1
ATOM 1447 C C . ILE A 1 87 ? -25.434 -12.362 9.323 1.00 14.07 83 ILE A C 1
ATOM 1448 O O . ILE A 1 87 ? -24.504 -12.557 8.555 1.00 15.31 83 ILE A O 1
ATOM 1464 N N . MET A 1 88 ? -26.672 -12.131 8.900 1.00 14.49 84 MET A N 1
ATOM 1465 C CA . MET A 1 88 ? -26.961 -12.110 7.480 1.00 15.66 84 MET A CA 1
ATOM 1466 C C . MET A 1 88 ? -26.133 -11.024 6.778 1.00 15.64 84 MET A C 1
ATOM 1467 O O . MET A 1 88 ? -25.652 -11.231 5.664 1.00 16.79 84 MET A O 1
ATOM 1481 N N . GLN A 1 89 ? -25.916 -9.888 7.438 1.00 15.74 85 GLN A N 1
ATOM 1482 C CA . GLN A 1 89 ? -25.088 -8.832 6.864 1.00 17.18 85 GLN A CA 1
ATOM 1483 C C . GLN A 1 89 ? -23.654 -9.311 6.625 1.00 17.39 85 GLN A C 1
ATOM 1484 O O . GLN A 1 89 ? -23.006 -8.903 5.654 1.00 17.82 85 GLN A O 1
ATOM 1498 N N . LYS A 1 90 ? -23.163 -10.187 7.496 1.00 16.94 86 LYS A N 1
ATOM 1499 C CA . LYS A 1 90 ? -21.812 -10.711 7.343 1.00 18.01 86 LYS A CA 1
ATOM 1500 C C . LYS A 1 90 ? -21.682 -11.642 6.136 1.00 18.29 86 LYS A C 1
ATOM 1501 O O . LYS A 1 90 ? -20.584 -11.871 5.642 1.00 21.17 86 LYS A O 1
ATOM 1520 N N . TYR A 1 91 ? -22.800 -12.193 5.669 1.00 17.68 87 TYR A N 1
ATOM 1521 C CA . TYR A 1 91 ? -22.816 -13.027 4.462 1.00 16.99 87 TYR A CA 1
ATOM 1522 C C . TYR A 1 91 ? -23.305 -12.264 3.222 1.00 19.11 87 TYR A C 1
ATOM 1523 O O . TYR A 1 91 ? -23.602 -12.877 2.204 1.00 18.38 87 TYR A O 1
ATOM 1541 N N . LYS A 1 92 ? -23.351 -10.935 3.313 1.00 18.04 88 LYS A N 1
ATOM 1542 C CA . LYS A 1 92 ? -23.928 -10.073 2.290 1.00 19.72 88 LYS A CA 1
ATOM 1543 C C . LYS A 1 92 ? -23.435 -10.375 0.881 1.00 20.00 88 LYS A C 1
ATOM 1544 O O . LYS A 1 92 ? -24.228 -10.389 -0.060 1.00 21.19 88 LYS A O 1
ATOM 1563 N N . LYS A 1 93 ? -22.131 -10.590 0.720 1.00 20.58 89 LYS A N 1
ATOM 1564 C CA . LYS A 1 93 ? -21.552 -10.759 -0.614 1.00 21.37 89 LYS A CA 1
ATOM 1565 C C . LYS A 1 93 ? -21.935 -12.097 -1.232 1.00 21.86 89 LYS A C 1
ATOM 1566 O O . LYS A 1 93 ? -21.607 -12.371 -2.381 1.00 25.00 89 LYS A O 1
ATOM 1585 N N . HIS A 1 94 ? -22.652 -12.919 -0.477 1.00 20.76 90 HIS A N 1
ATOM 1586 C CA . HIS A 1 94 ? -23.075 -14.226 -0.955 1.00 20.12 90 HIS A CA 1
ATOM 1587 C C . HIS A 1 94 ? -24.571 -14.318 -1.228 1.00 19.77 90 HIS A C 1
ATOM 1588 O O . HIS A 1 94 ? -25.054 -15.364 -1.657 1.00 21.51 90 HIS A O 1
ATOM 1602 N N . ILE A 1 95 ? -25.285 -13.212 -1.012 1.00 17.38 91 ILE A N 1
ATOM 1603 C CA . ILE A 1 95 ? -26.738 -13.140 -1.206 1.00 16.17 91 ILE A CA 1
ATOM 1604 C C . ILE A 1 95 ? -27.061 -12.578 -2.582 1.00 16.87 91 ILE A C 1
ATOM 1605 O O . ILE A 1 95 ? -26.480 -11.575 -3.004 1.00 18.65 91 ILE A O 1
ATOM 1621 N N . ASN A 1 96 ? -28.013 -13.197 -3.264 1.00 16.70 92 ASN A N 1
ATOM 1622 C CA . ASN A 1 96 ? -28.294 -12.809 -4.636 1.00 16.21 92 ASN A CA 1
ATOM 1623 C C . ASN A 1 96 ? -29.777 -13.017 -4.927 1.00 16.85 92 ASN A C 1
ATOM 1624 O O . ASN A 1 96 ? -30.569 -13.287 -4.032 1.00 15.99 92 ASN A O 1
ATOM 1635 N N . GLU A 1 97 ? -30.168 -12.903 -6.188 1.00 16.47 93 GLU A N 1
ATOM 1636 C CA . GLU A 1 97 ? -31.581 -12.972 -6.539 1.00 17.10 93 GLU A CA 1
ATOM 1637 C C . GLU A 1 97 ? -32.214 -14.318 -6.184 1.00 17.34 93 GLU A C 1
ATOM 1638 O O . GLU A 1 97 ? -33.425 -14.386 -6.011 1.00 17.35 93 GLU A O 1
ATOM 1650 N N . THR A 1 98 ? -31.417 -15.386 -6.077 1.00 16.62 94 THR A N 1
ATOM 1651 C CA . THR A 1 98 ? -31.994 -16.696 -5.765 1.00 16.72 94 THR A CA 1
ATOM 1652 C C . THR A 1 98 ? -32.482 -16.749 -4.318 1.00 15.14 94 THR A C 1
ATOM 1653 O O . THR A 1 98 ? -33.215 -17.665 -3.938 1.00 15.97 94 THR A O 1
ATOM 1664 N N . HIS A 1 99 ? -32.076 -15.767 -3.513 1.00 14.48 95 HIS A N 1
ATOM 1665 C CA . HIS A 1 99 ? -32.494 -15.694 -2.112 1.00 14.14 95 HIS A CA 1
ATOM 1666 C C . HIS A 1 99 ? -33.801 -14.953 -1.860 1.00 13.18 95 HIS A C 1
ATOM 1667 O O . HIS A 1 99 ? -34.198 -14.791 -0.716 1.00 13.59 95 HIS A O 1
ATOM 1681 N N . ILE A 1 100 ? -34.489 -14.486 -2.900 1.00 13.59 96 ILE A N 1
ATOM 1682 C CA . ILE A 1 100 ? -35.743 -13.756 -2.658 1.00 13.65 96 ILE A CA 1
ATOM 1683 C C . ILE A 1 100 ? -36.763 -14.578 -1.845 1.00 13.72 96 ILE A C 1
ATOM 1684 O O . ILE A 1 100 ? -37.296 -14.081 -0.848 1.00 13.82 96 ILE A O 1
ATOM 1700 N N . PRO A 1 101 ? -37.027 -15.836 -2.245 1.00 13.79 97 PRO A N 1
ATOM 1701 C CA . PRO A 1 101 ? -37.987 -16.609 -1.436 1.00 14.40 97 PRO A CA 1
ATOM 1702 C C . PRO A 1 101 ? -37.554 -16.792 0.028 1.00 14.05 97 PRO A C 1
ATOM 1703 O O . PRO A 1 101 ? -38.388 -16.711 0.924 1.00 15.36 97 PRO A O 1
ATOM 1714 N N . PHE A 1 102 ? -36.266 -17.017 0.253 1.00 13.45 98 PHE A N 1
ATOM 1715 C CA . PHE A 1 102 ? -35.732 -17.133 1.606 1.00 14.86 98 PHE A CA 1
ATOM 1716 C C . PHE A 1 102 ? -36.027 -15.852 2.409 1.00 12.84 98 PHE A C 1
ATOM 1717 O O . PHE A 1 102 ? -36.466 -15.902 3.564 1.00 14.19 98 PHE A O 1
ATOM 1734 N N . LEU A 1 103 ? -35.816 -14.700 1.789 1.00 12.73 99 LEU A N 1
ATOM 1735 C CA . LEU A 1 103 ? -36.089 -13.428 2.438 1.00 13.31 99 LEU A CA 1
ATOM 1736 C C . LEU A 1 103 ? -37.586 -13.188 2.670 1.00 13.22 99 LEU A C 1
ATOM 1737 O O . LEU A 1 103 ? -37.981 -12.681 3.741 1.00 12.93 99 LEU A O 1
ATOM 1753 N N . GLU A 1 104 ? -38.417 -13.568 1.687 1.00 13.94 100 GLU A N 1
ATOM 1754 C CA . GLU A 1 104 ? -39.872 -13.540 1.855 1.00 14.30 100 GLU A CA 1
ATOM 1755 C C . GLU A 1 104 ? -40.312 -14.314 3.088 1.00 13.95 100 GLU A C 1
ATOM 1756 O O . GLU A 1 104 ? -41.162 -13.857 3.846 1.00 15.00 100 GLU A O 1
ATOM 1768 N N . GLU A 1 105 ? -39.739 -15.496 3.281 1.00 13.55 101 GLU A N 1
ATOM 1769 C CA . GLU A 1 105 ? -40.124 -16.338 4.403 1.00 15.42 101 GLU A CA 1
ATOM 1770 C C . GLU A 1 105 ? -39.690 -15.722 5.740 1.00 14.83 101 GLU A C 1
ATOM 1771 O O . GLU A 1 105 ? -40.402 -15.853 6.726 1.00 16.64 101 GLU A O 1
ATOM 1783 N N . LEU A 1 106 ? -38.562 -15.013 5.768 1.00 13.70 102 LEU A N 1
ATOM 1784 C CA . LEU A 1 106 ? -38.173 -14.277 6.978 1.00 13.52 102 LEU A CA 1
ATOM 1785 C C . LEU A 1 106 ? -39.150 -13.135 7.240 1.00 13.23 102 LEU A C 1
ATOM 1786 O O . LEU A 1 106 ? -39.477 -12.849 8.379 1.00 14.01 102 LEU A O 1
ATOM 1802 N N . ILE A 1 107 ? -39.619 -12.475 6.180 1.00 12.78 103 ILE A N 1
ATOM 1803 C CA . ILE A 1 107 ? -40.542 -11.360 6.349 1.00 12.60 103 ILE A CA 1
ATOM 1804 C C . ILE A 1 107 ? -41.833 -11.823 7.020 1.00 12.55 103 ILE A C 1
ATOM 1805 O O . ILE A 1 107 ? -42.370 -11.118 7.884 1.00 13.25 103 ILE A O 1
ATOM 1821 N N . VAL A 1 108 ? -42.334 -12.993 6.626 1.00 12.51 104 VAL A N 1
ATOM 1822 C CA . VAL A 1 108 ? -43.658 -13.432 7.070 1.00 13.33 104 VAL A CA 1
ATOM 1823 C C . VAL A 1 108 ? -43.633 -14.353 8.295 1.00 14.39 104 VAL A C 1
ATOM 1824 O O . VAL A 1 108 ? -44.674 -14.881 8.684 1.00 15.43 104 VAL A O 1
ATOM 1837 N N . THR A 1 109 ? -42.461 -14.539 8.897 1.00 12.51 105 THR A N 1
ATOM 1838 C CA . THR A 1 109 ? -42.370 -15.287 10.144 1.00 13.36 105 THR A CA 1
ATOM 1839 C C . THR A 1 109 ? -41.779 -14.393 11.239 1.00 12.24 105 THR A C 1
ATOM 1840 O O . THR A 1 109 ? -40.886 -13.609 10.969 1.00 13.55 105 THR A O 1
ATOM 1851 N N . LYS A 1 110 ? -42.293 -14.515 12.461 1.00 14.37 106 LYS A N 1
ATOM 1852 C CA . LYS A 1 110 ? -41.880 -13.648 13.569 1.00 15.33 106 LYS A CA 1
ATOM 1853 C C . LYS A 1 110 ? -41.937 -12.180 13.112 1.00 13.89 106 LYS A C 1
ATOM 1854 O O . LYS A 1 110 ? -41.023 -11.396 13.361 1.00 14.33 106 LYS A O 1
ATOM 1873 N N . SER A 1 111 ? -43.029 -11.807 12.452 1.00 13.42 107 SER A N 1
ATOM 1874 C CA . SER A 1 111 ? -43.111 -10.519 11.761 1.00 12.57 107 SER A CA 1
ATOM 1875 C C . SER A 1 111 ? -43.406 -9.351 12.667 1.00 12.49 107 SER A C 1
ATOM 1876 O O . SER A 1 111 ? -44.348 -9.398 13.448 1.00 14.15 107 SER A O 1
ATOM 1884 N N . TRP A 1 112 ? -42.614 -8.288 12.522 1.00 12.05 108 TRP A N 1
ATOM 1885 C CA . TRP A 1 112 ? -42.927 -6.994 13.117 1.00 12.28 108 TRP A CA 1
ATOM 1886 C C . TRP A 1 112 ? -42.035 -5.955 12.438 1.00 12.70 108 TRP A C 1
ATOM 1887 O O . TRP A 1 112 ? -41.186 -6.306 11.626 1.00 13.18 108 TRP A O 1
ATOM 1908 N N . TRP A 1 113 ? -42.211 -4.676 12.757 1.00 12.58 109 TRP A N 1
ATOM 1909 C CA . TRP A 1 113 ? -41.491 -3.634 12.011 1.00 13.02 109 TRP A CA 1
ATOM 1910 C C . TRP A 1 113 ? -39.967 -3.725 12.196 1.00 12.93 109 TRP A C 1
ATOM 1911 O O . TRP A 1 113 ? -39.201 -3.383 11.303 1.00 14.33 109 TRP A O 1
ATOM 1932 N N . ASP A 1 114 ? -39.532 -4.190 13.367 1.00 12.44 110 ASP A N 1
ATOM 1933 C CA . ASP A 1 114 ? -38.113 -4.227 13.683 1.00 13.80 110 ASP A CA 1
ATOM 1934 C C . ASP A 1 114 ? -37.334 -5.232 12.840 1.00 15.91 110 ASP A C 1
ATOM 1935 O O . ASP A 1 114 ? -36.180 -4.994 12.502 1.00 22.68 110 ASP A O 1
ATOM 1944 N N . SER A 1 115 ? -37.955 -6.348 12.481 1.00 12.64 111 SER A N 1
ATOM 1945 C CA . SER A 1 115 ? -37.316 -7.291 11.566 1.00 12.95 111 SER A CA 1
ATOM 1946 C C . SER A 1 115 ? -37.550 -6.904 10.091 1.00 11.78 111 SER A C 1
ATOM 1947 O O . SER A 1 115 ? -36.612 -6.847 9.302 1.00 13.40 111 SER A O 1
ATOM 1955 N N . VAL A 1 116 ? -38.794 -6.607 9.742 1.00 11.04 112 VAL A N 1
ATOM 1956 C CA . VAL A 1 116 ? -39.139 -6.350 8.344 1.00 12.07 112 VAL A CA 1
ATOM 1957 C C . VAL A 1 116 ? -38.372 -5.146 7.805 1.00 11.82 112 VAL A C 1
ATOM 1958 O O . VAL A 1 116 ? -37.883 -5.176 6.675 1.00 12.50 112 VAL A O 1
ATOM 1971 N N . ASP A 1 117 ? -38.248 -4.095 8.607 1.00 12.18 113 ASP A N 1
ATOM 1972 C CA . ASP A 1 117 ? -37.570 -2.883 8.132 1.00 12.76 113 ASP A CA 1
ATOM 1973 C C . ASP A 1 117 ? -36.059 -3.053 7.981 1.00 12.78 113 ASP A C 1
ATOM 1974 O O . ASP A 1 117 ? -35.408 -2.258 7.302 1.00 14.47 113 ASP A O 1
ATOM 1984 N N . SER A 1 118 ? -35.514 -4.096 8.609 1.00 13.31 114 SER A N 1
ATOM 1985 C CA . SER A 1 118 ? -34.107 -4.454 8.440 1.00 14.85 114 SER A CA 1
ATOM 1986 C C . SER A 1 118 ? -33.853 -5.487 7.346 1.00 14.43 114 SER A C 1
ATOM 1987 O O . SER A 1 118 ? -32.703 -5.809 7.057 1.00 17.14 114 SER A O 1
ATOM 1995 N N . ILE A 1 119 ? -34.916 -6.036 6.771 1.00 13.04 115 ILE A N 1
ATOM 1996 C CA . ILE A 1 119 ? -34.803 -6.951 5.639 1.00 13.29 115 ILE A CA 1
ATOM 1997 C C . ILE A 1 119 ? -35.049 -6.227 4.315 1.00 13.47 115 ILE A C 1
ATOM 1998 O O . ILE A 1 119 ? -34.373 -6.481 3.313 1.00 14.55 115 ILE A O 1
ATOM 2014 N N . VAL A 1 120 ? -36.063 -5.369 4.299 1.00 12.67 116 VAL A N 1
ATOM 2015 C CA . VAL A 1 120 ? -36.613 -4.867 3.039 1.00 12.68 116 VAL A CA 1
ATOM 2016 C C . VAL A 1 120 ? -35.756 -3.821 2.292 1.00 13.07 116 VAL A C 1
ATOM 2017 O O . VAL A 1 120 ? -35.372 -4.049 1.145 1.00 14.12 116 VAL A O 1
ATOM 2030 N N . PRO A 1 121 ? -35.483 -2.657 2.906 1.00 14.14 117 PRO A N 1
ATOM 2031 C CA . PRO A 1 121 ? -34.807 -1.611 2.120 1.00 13.83 117 PRO A CA 1
ATOM 2032 C C . PRO A 1 121 ? -33.342 -1.898 1.811 1.00 14.44 117 PRO A C 1
ATOM 2033 O O . PRO A 1 121 ? -32.764 -1.287 0.902 1.00 16.90 117 PRO A O 1
ATOM 2044 N N . THR A 1 122 ? -32.763 -2.834 2.550 1.00 15.30 118 THR A N 1
ATOM 2045 C CA . THR A 1 122 ? -31.359 -3.188 2.413 1.00 16.64 118 THR A CA 1
ATOM 2046 C C . THR A 1 122 ? -31.200 -4.457 1.559 1.00 15.61 118 THR A C 1
ATOM 2047 O O . THR A 1 122 ? -30.810 -4.384 0.387 1.00 16.84 118 THR A O 1
ATOM 2058 N N . PHE A 1 123 ? -31.543 -5.613 2.119 1.00 15.48 119 PHE A N 1
ATOM 2059 C CA . PHE A 1 123 ? -31.337 -6.879 1.403 1.00 15.56 119 PHE A CA 1
ATOM 2060 C C . PHE A 1 123 ? -32.180 -6.978 0.129 1.00 15.58 119 PHE A C 1
ATOM 2061 O O . PHE A 1 123 ? -31.639 -7.242 -0.946 1.00 16.72 119 PHE A O 1
ATOM 2078 N N . LEU A 1 124 ? -33.486 -6.782 0.227 1.00 14.96 120 LEU A N 1
ATOM 2079 C CA . LEU A 1 124 ? -34.319 -6.846 -0.980 1.00 15.37 120 LEU A CA 1
ATOM 2080 C C . LEU A 1 124 ? -34.063 -5.646 -1.883 1.00 14.25 120 LEU A C 1
ATOM 2081 O O . LEU A 1 124 ? -34.029 -5.786 -3.103 1.00 15.79 120 LEU A O 1
ATOM 2097 N N . GLY A 1 125 ? -33.885 -4.465 -1.298 1.00 14.39 121 GLY A N 1
ATOM 2098 C CA . GLY A 1 125 ? -33.600 -3.286 -2.094 1.00 15.29 121 GLY A CA 1
ATOM 2099 C C . GLY A 1 125 ? -32.403 -3.511 -2.994 1.00 13.97 121 GLY A C 1
ATOM 2100 O O . GLY A 1 125 ? -32.426 -3.204 -4.179 1.00 14.88 121 GLY A O 1
ATOM 2104 N N . ASP A 1 126 ? -31.326 -4.054 -2.431 1.00 14.51 122 ASP A N 1
ATOM 2105 C CA . ASP A 1 126 ? -30.107 -4.271 -3.214 1.00 15.06 122 ASP A CA 1
ATOM 2106 C C . ASP A 1 126 ? -30.333 -5.279 -4.351 1.00 13.99 122 ASP A C 1
ATOM 2107 O O . ASP A 1 126 ? -29.826 -5.104 -5.457 1.00 15.97 122 ASP A O 1
ATOM 2116 N N . ILE A 1 127 ? -31.078 -6.340 -4.065 1.00 13.35 123 ILE A N 1
ATOM 2117 C CA . ILE A 1 127 ? -31.363 -7.362 -5.068 1.00 14.00 123 ILE A CA 1
ATOM 2118 C C . ILE A 1 127 ? -32.151 -6.769 -6.234 1.00 13.58 123 ILE A C 1
ATOM 2119 O O . ILE A 1 127 ? -31.796 -6.979 -7.392 1.00 15.22 123 ILE A O 1
ATOM 2135 N N . PHE A 1 128 ? -33.218 -6.031 -5.947 1.00 13.85 124 PHE A N 1
ATOM 2136 C CA . PHE A 1 128 ? -34.059 -5.499 -7.016 1.00 13.55 124 PHE A CA 1
ATOM 2137 C C . PHE A 1 128 ? -33.396 -4.325 -7.730 1.00 15.01 124 PHE A C 1
ATOM 2138 O O . PHE A 1 128 ? -33.782 -4.000 -8.845 1.00 15.79 124 PHE A O 1
ATOM 2155 N N . LEU A 1 129 ? -32.393 -3.692 -7.131 1.00 16.62 125 LEU A N 1
ATOM 2156 C CA . LEU A 1 129 ? -31.649 -2.651 -7.817 1.00 18.31 125 LEU A CA 1
ATOM 2157 C C . LEU A 1 129 ? -30.784 -3.278 -8.907 1.00 19.37 125 LEU A C 1
ATOM 2158 O O . LEU A 1 129 ? -30.677 -2.746 -10.021 1.00 21.46 125 LEU A O 1
ATOM 2174 N N . LYS A 1 130 ? -30.197 -4.432 -8.597 1.00 18.36 126 LYS A N 1
ATOM 2175 C CA . LYS A 1 130 ? -29.378 -5.164 -9.566 1.00 19.51 126 LYS A CA 1
ATOM 2176 C C . LYS A 1 130 ? -30.222 -5.946 -10.587 1.00 17.68 126 LYS A C 1
ATOM 2177 O O . LYS A 1 130 ? -29.784 -6.159 -11.725 1.00 20.88 126 LYS A O 1
ATOM 2196 N N . HIS A 1 131 ? -31.418 -6.372 -10.183 1.00 16.32 127 HIS A N 1
ATOM 2197 C CA . HIS A 1 131 ? -32.281 -7.207 -11.016 1.00 16.52 127 HIS A CA 1
ATOM 2198 C C . HIS A 1 131 ? -33.699 -6.645 -11.076 1.00 16.65 127 HIS A C 1
ATOM 2199 O O . HIS A 1 131 ? -34.642 -7.271 -10.607 1.00 16.65 127 HIS A O 1
ATOM 2213 N N . PRO A 1 132 ? -33.857 -5.451 -11.656 1.00 16.25 128 PRO A N 1
ATOM 2214 C CA . PRO A 1 132 ? -35.178 -4.814 -11.699 1.00 17.62 128 PRO A CA 1
ATOM 2215 C C . PRO A 1 132 ? -36.215 -5.619 -12.474 1.00 16.75 128 PRO A C 1
ATOM 2216 O O . PRO A 1 132 ? -37.411 -5.465 -12.222 1.00 17.61 128 PRO A O 1
ATOM 2227 N N . GLU A 1 133 ? -35.760 -6.473 -13.388 1.00 15.84 129 GLU A N 1
ATOM 2228 C CA . GLU A 1 133 ? -36.664 -7.292 -14.169 1.00 16.38 129 GLU A CA 1
ATOM 2229 C C . GLU A 1 133 ? -37.389 -8.338 -13.312 1.00 16.81 129 GLU A C 1
ATOM 2230 O O . GLU A 1 133 ? -38.364 -8.923 -13.753 1.00 18.54 129 GLU A O 1
ATOM 2242 N N . LEU A 1 134 ? -36.919 -8.563 -12.086 1.00 14.96 130 LEU A N 1
ATOM 2243 C CA . LEU A 1 134 ? -37.563 -9.508 -11.176 1.00 14.76 130 LEU A CA 1
ATOM 2244 C C . LEU A 1 134 ? -38.638 -8.877 -10.296 1.00 13.60 130 LEU A C 1
ATOM 2245 O O . LEU A 1 134 ? -39.404 -9.588 -9.666 1.00 14.08 130 LEU A O 1
ATOM 2261 N N . ILE A 1 135 ? -38.736 -7.553 -10.297 1.00 13.27 131 ILE A N 1
ATOM 2262 C CA . ILE A 1 135 ? -39.734 -6.873 -9.468 1.00 13.45 131 ILE A CA 1
ATOM 2263 C C . ILE A 1 135 ? -41.144 -7.408 -9.763 1.00 12.76 131 ILE A C 1
ATOM 2264 O O . ILE A 1 135 ? -41.901 -7.723 -8.839 1.00 13.92 131 ILE A O 1
ATOM 2280 N N . SER A 1 136 ? -41.495 -7.518 -11.049 1.00 13.24 132 SER A N 1
ATOM 2281 C CA . SER A 1 136 ? -42.840 -7.940 -11.417 1.00 13.35 132 SER A CA 1
ATOM 2282 C C . SER A 1 136 ? -43.117 -9.428 -11.172 1.00 13.95 132 SER A C 1
ATOM 2283 O O . SER A 1 136 ? -44.245 -9.871 -11.313 1.00 15.43 132 SER A O 1
ATOM 2291 N N . ALA A 1 137 ? -42.101 -10.190 -10.777 1.00 13.94 133 ALA A N 1
ATOM 2292 C CA . ALA A 1 137 ? -42.320 -11.570 -10.371 1.00 14.20 133 ALA A CA 1
ATOM 2293 C C . ALA A 1 137 ? -42.770 -11.667 -8.899 1.00 13.81 133 ALA A C 1
ATOM 2294 O O . ALA A 1 137 ? -43.181 -12.742 -8.460 1.00 16.85 133 ALA A O 1
ATOM 2301 N N . TYR A 1 138 ? -42.681 -10.566 -8.141 1.00 12.87 134 TYR A N 1
ATOM 2302 C CA . TYR A 1 138 ? -42.983 -10.592 -6.702 1.00 13.18 134 TYR A CA 1
ATOM 2303 C C . TYR A 1 138 ? -43.950 -9.515 -6.236 1.00 13.95 134 TYR A C 1
ATOM 2304 O O . TYR A 1 138 ? -44.849 -9.785 -5.453 1.00 13.52 134 TYR A O 1
ATOM 2322 N N . ILE A 1 139 ? -43.751 -8.284 -6.685 1.00 13.20 135 ILE A N 1
ATOM 2323 C CA . ILE A 1 139 ? -44.517 -7.153 -6.158 1.00 13.39 135 ILE A CA 1
ATOM 2324 C C . ILE A 1 139 ? -46.047 -7.321 -6.314 1.00 12.78 135 ILE A C 1
ATOM 2325 O O . ILE A 1 139 ? -46.787 -7.079 -5.360 1.00 13.55 135 ILE A O 1
ATOM 2341 N N . PRO A 1 140 ? -46.527 -7.748 -7.498 1.00 13.43 136 PRO A N 1
ATOM 2342 C CA . PRO A 1 140 ? -47.982 -7.906 -7.596 1.00 13.08 136 PRO A CA 1
ATOM 2343 C C . PRO A 1 140 ? -48.561 -8.885 -6.564 1.00 13.93 136 PRO A C 1
ATOM 2344 O O . PRO A 1 140 ? -49.595 -8.601 -5.971 1.00 15.02 136 PRO A O 1
ATOM 2355 N N . LYS A 1 141 ? -47.887 -10.010 -6.339 1.00 14.29 137 LYS A N 1
ATOM 2356 C CA . LYS A 1 141 ? -48.311 -10.981 -5.332 1.00 15.42 137 LYS A CA 1
ATOM 2357 C C . LYS A 1 141 ? -48.294 -10.385 -3.925 1.00 14.11 137 LYS A C 1
ATOM 2358 O O . LYS A 1 141 ? -49.219 -10.592 -3.141 1.00 16.15 137 LYS A O 1
ATOM 2377 N N . TRP A 1 142 ? -47.234 -9.650 -3.605 1.00 12.96 138 TRP A N 1
ATOM 2378 C CA . TRP A 1 142 ? -47.105 -9.038 -2.280 1.00 13.89 138 TRP A CA 1
ATOM 2379 C C . TRP A 1 142 ? -48.241 -8.057 -1.992 1.00 14.69 138 TRP A C 1
ATOM 2380 O O . TRP A 1 142 ? -48.827 -8.066 -0.917 1.00 16.76 138 TRP A O 1
ATOM 2401 N N . ILE A 1 143 ? -48.561 -7.215 -2.965 1.00 15.67 139 ILE A N 1
ATOM 2402 C CA . ILE A 1 143 ? -49.659 -6.273 -2.805 1.00 14.58 139 ILE A CA 1
ATOM 2403 C C . ILE A 1 143 ? -50.999 -6.978 -2.610 1.00 16.99 139 ILE A C 1
ATOM 2404 O O . ILE A 1 143 ? -51.827 -6.532 -1.823 1.00 19.67 139 ILE A O 1
ATOM 2420 N N . ALA A 1 144 ? -51.210 -8.069 -3.340 1.00 16.84 140 ALA A N 1
ATOM 2421 C CA . ALA A 1 144 ? -52.484 -8.787 -3.313 1.00 18.74 140 ALA A CA 1
ATOM 2422 C C . ALA A 1 144 ? -52.650 -9.708 -2.091 1.00 19.93 140 ALA A C 1
ATOM 2423 O O . ALA A 1 144 ? -53.752 -10.179 -1.793 1.00 22.22 140 ALA A O 1
ATOM 2430 N N . SER A 1 145 ? -51.552 -9.972 -1.399 1.00 19.00 141 SER A N 1
ATOM 2431 C CA A SER A 1 145 ? -51.611 -10.926 -0.306 0.52 17.13 141 SER A CA 1
ATOM 2432 C CA B SER A 1 145 ? -51.485 -10.865 -0.243 0.48 18.40 141 SER A CA 1
ATOM 2433 C C . SER A 1 145 ? -52.361 -10.363 0.894 1.00 18.47 141 SER A C 1
ATOM 2434 O O . SER A 1 145 ? -52.611 -9.166 1.003 1.00 23.48 141 SER A O 1
ATOM 2449 N N . ASP A 1 146 ? -52.764 -11.263 1.778 1.00 16.79 142 ASP A N 1
ATOM 2450 C CA . ASP A 1 146 ? -53.361 -10.854 3.057 1.00 19.79 142 ASP A CA 1
ATOM 2451 C C . ASP A 1 146 ? -52.331 -10.373 4.084 1.00 20.07 142 ASP A C 1
ATOM 2452 O O . ASP A 1 146 ? -52.696 -9.867 5.134 1.00 21.08 142 ASP A O 1
ATOM 2461 N N . ASN A 1 147 ? -51.052 -10.505 3.771 1.00 17.73 143 ASN A N 1
ATOM 2462 C CA . ASN A 1 147 ? -50.009 -10.231 4.735 1.00 16.19 143 ASN A CA 1
ATOM 2463 C C . ASN A 1 147 ? -49.517 -8.780 4.658 1.00 14.21 143 ASN A C 1
ATOM 2464 O O . ASN A 1 147 ? -48.929 -8.361 3.660 1.00 14.60 143 ASN A O 1
ATOM 2475 N N . ILE A 1 148 ? -49.728 -8.016 5.730 1.00 13.76 144 ILE A N 1
ATOM 2476 C CA . ILE A 1 148 ? -49.391 -6.592 5.707 1.00 14.68 144 ILE A CA 1
ATOM 2477 C C . ILE A 1 148 ? -47.894 -6.341 5.582 1.00 12.38 144 ILE A C 1
ATOM 2478 O O . ILE A 1 148 ? -47.472 -5.294 5.098 1.00 13.15 144 ILE A O 1
ATOM 2494 N N . TRP A 1 149 ? -47.093 -7.305 6.004 1.00 12.14 145 TRP A N 1
ATOM 2495 C CA . TRP A 1 149 ? -45.642 -7.144 5.970 1.00 12.12 145 TRP A CA 1
ATOM 2496 C C . TRP A 1 149 ? -45.102 -7.299 4.546 1.00 11.61 145 TRP A C 1
ATOM 2497 O O . TRP A 1 149 ? -44.135 -6.648 4.182 1.00 12.56 145 TRP A O 1
ATOM 2518 N N . LEU A 1 150 ? -45.738 -8.149 3.735 1.00 12.13 146 LEU A N 1
ATOM 2519 C CA . LEU A 1 150 ? -45.414 -8.211 2.295 1.00 12.06 146 LEU A CA 1
ATOM 2520 C C . LEU A 1 150 ? -45.867 -6.945 1.582 1.00 12.54 146 LEU A C 1
ATOM 2521 O O . LEU A 1 150 ? -45.179 -6.455 0.696 1.00 12.76 146 LEU A O 1
ATOM 2537 N N . GLN A 1 151 ? -47.028 -6.420 1.963 1.00 12.17 147 GLN A N 1
ATOM 2538 C CA . GLN A 1 151 ? -47.473 -5.148 1.404 1.00 11.77 147 GLN A CA 1
ATOM 2539 C C . GLN A 1 151 ? -46.477 -4.035 1.750 1.00 12.09 147 GLN A C 1
ATOM 2540 O O . GLN A 1 151 ? -46.114 -3.236 0.900 1.00 13.15 147 GLN A O 1
ATOM 2554 N N . ARG A 1 152 ? -46.033 -3.987 3.004 1.00 12.24 148 ARG A N 1
ATOM 2555 C CA . ARG A 1 152 ? -45.030 -3.023 3.440 1.00 11.75 148 ARG A CA 1
ATOM 2556 C C . ARG A 1 152 ? -43.719 -3.209 2.674 1.00 11.63 148 ARG A C 1
ATOM 2557 O O . ARG A 1 152 ? -43.061 -2.232 2.314 1.00 12.64 148 ARG A O 1
ATOM 2578 N N . ALA A 1 153 ? -43.356 -4.460 2.403 1.00 11.90 149 ALA A N 1
ATOM 2579 C CA . ALA A 1 153 ? -42.163 -4.747 1.611 1.00 13.11 149 ALA A CA 1
ATOM 2580 C C . ALA A 1 153 ? -42.249 -4.139 0.205 1.00 11.76 149 ALA A C 1
ATOM 2581 O O . ALA A 1 153 ? -41.265 -3.596 -0.302 1.00 12.32 149 ALA A O 1
ATOM 2588 N N . ALA A 1 154 ? -43.421 -4.254 -0.421 1.00 11.57 150 ALA A N 1
ATOM 2589 C CA . ALA A 1 154 ? -43.622 -3.681 -1.749 1.00 11.34 150 ALA A CA 1
ATOM 2590 C C . ALA A 1 154 ? -43.425 -2.166 -1.747 1.00 11.92 150 ALA A C 1
ATOM 2591 O O . ALA A 1 154 ? -42.879 -1.609 -2.703 1.00 13.18 150 ALA A O 1
ATOM 2598 N N . ILE A 1 155 ? -43.862 -1.508 -0.679 1.00 11.69 151 ILE A N 1
ATOM 2599 C CA . ILE A 1 155 ? -43.715 -0.055 -0.556 1.00 12.39 151 ILE A CA 1
ATOM 2600 C C . ILE A 1 155 ? -42.259 0.350 -0.308 1.00 12.13 151 ILE A C 1
ATOM 2601 O O . ILE A 1 155 ? -41.772 1.314 -0.892 1.00 14.27 151 ILE A O 1
ATOM 2617 N N . LEU A 1 156 ? -41.578 -0.372 0.579 1.00 12.33 152 LEU A N 1
ATOM 2618 C CA . LEU A 1 156 ? -40.308 0.105 1.111 1.00 11.64 152 LEU A CA 1
ATOM 2619 C C . LEU A 1 156 ? -39.068 -0.443 0.447 1.00 11.12 152 LEU A C 1
ATOM 2620 O O . LEU A 1 156 ? -37.993 0.022 0.764 1.00 12.32 152 LEU A O 1
ATOM 2636 N N . PHE A 1 157 ? -39.163 -1.365 -0.516 1.00 12.24 153 PHE A N 1
ATOM 2637 C CA . PHE A 1 157 ? -37.923 -1.904 -1.053 1.00 12.87 153 PHE A CA 1
ATOM 2638 C C . PHE A 1 157 ? -37.120 -0.840 -1.794 1.00 12.14 153 PHE A C 1
ATOM 2639 O O . PHE A 1 157 ? -35.903 -0.948 -1.875 1.00 13.42 153 PHE A O 1
ATOM 2656 N N . GLN A 1 158 ? -37.797 0.171 -2.351 1.00 12.84 154 GLN A N 1
ATOM 2657 C CA . GLN A 1 158 ? -37.103 1.264 -3.053 1.00 12.21 154 GLN A CA 1
ATOM 2658 C C . GLN A 1 158 ? -36.711 2.441 -2.151 1.00 12.37 154 GLN A C 1
ATOM 2659 O O . GLN A 1 158 ? -36.266 3.471 -2.651 1.00 13.63 154 GLN A O 1
ATOM 2673 N N . LEU A 1 159 ? -36.861 2.297 -0.832 1.00 12.26 155 LEU A N 1
ATOM 2674 C CA . LEU A 1 159 ? -36.686 3.422 0.089 1.00 12.86 155 LEU A CA 1
ATOM 2675 C C . LEU A 1 159 ? -35.428 4.237 -0.173 1.00 14.74 155 LEU A C 1
ATOM 2676 O O . LEU A 1 159 ? -35.462 5.474 -0.143 1.00 16.78 155 LEU A O 1
ATOM 2692 N N . LYS A 1 160 ? -34.315 3.543 -0.378 1.00 14.51 156 LYS A N 1
ATOM 2693 C CA . LYS A 1 160 ? -33.008 4.196 -0.473 1.00 17.73 156 LYS A CA 1
ATOM 2694 C C . LYS A 1 160 ? -32.515 4.426 -1.906 1.00 17.78 156 LYS A C 1
ATOM 2695 O O . LYS A 1 160 ? -31.353 4.765 -2.133 1.00 18.94 156 LYS A O 1
ATOM 2714 N N . TYR A 1 161 ? -33.394 4.263 -2.880 1.00 15.77 157 TYR A N 1
ATOM 2715 C CA . TYR A 1 161 ? -32.972 4.286 -4.277 1.00 16.21 157 TYR A CA 1
ATOM 2716 C C . TYR A 1 161 ? -32.537 5.658 -4.773 1.00 17.40 157 TYR A C 1
ATOM 2717 O O . TYR A 1 161 ? -31.762 5.731 -5.719 1.00 18.86 157 TYR A O 1
ATOM 2735 N N . LYS A 1 162 ? -33.022 6.730 -4.144 1.00 18.34 158 LYS A N 1
ATOM 2736 C CA . LYS A 1 162 ? -32.647 8.090 -4.536 1.00 18.20 158 LYS A CA 1
ATOM 2737 C C . LYS A 1 162 ? -32.869 8.287 -6.037 1.00 19.73 158 LYS A C 1
ATOM 2738 O O . LYS A 1 162 ? -33.980 8.086 -6.514 1.00 18.82 158 LYS A O 1
ATOM 2757 N N . GLN A 1 163 ? -31.837 8.674 -6.778 1.00 21.52 159 GLN A N 1
ATOM 2758 C CA . GLN A 1 163 ? -31.997 8.945 -8.206 1.00 23.67 159 GLN A CA 1
ATOM 2759 C C . GLN A 1 163 ? -32.418 7.718 -9.020 1.00 22.95 159 GLN A C 1
ATOM 2760 O O . GLN A 1 163 ? -32.898 7.863 -10.147 1.00 24.99 159 GLN A O 1
ATOM 2774 N N . LYS A 1 164 ? -32.243 6.522 -8.457 1.00 21.11 160 LYS A N 1
ATOM 2775 C CA . LYS A 1 164 ? -32.604 5.284 -9.150 1.00 22.44 160 LYS A CA 1
ATOM 2776 C C . LYS A 1 164 ? -34.052 4.853 -8.866 1.00 19.29 160 LYS A C 1
ATOM 2777 O O . LYS A 1 164 ? -34.490 3.787 -9.287 1.00 19.12 160 LYS A O 1
ATOM 2796 N N . MET A 1 165 ? -34.787 5.667 -8.119 1.00 17.26 161 MET A N 1
ATOM 2797 C CA . MET A 1 165 ? -36.204 5.400 -7.877 1.00 17.17 161 MET A CA 1
ATOM 2798 C C . MET A 1 165 ? -36.959 5.246 -9.181 1.00 17.24 161 MET A C 1
ATOM 2799 O O . MET A 1 165 ? -36.812 6.058 -10.095 1.00 18.69 161 MET A O 1
ATOM 2813 N N . ASP A 1 166 ? -37.796 4.217 -9.256 1.00 16.42 162 ASP A N 1
ATOM 2814 C CA . ASP A 1 166 ? -38.737 4.081 -10.368 1.00 16.96 162 ASP A CA 1
ATOM 2815 C C . ASP A 1 166 ? -40.025 4.763 -9.920 1.00 15.77 162 ASP A C 1
ATOM 2816 O O . ASP A 1 166 ? -40.832 4.203 -9.170 1.00 16.31 162 ASP A O 1
ATOM 2825 N N . GLU A 1 167 ? -40.195 6.006 -10.355 1.00 17.80 163 GLU A N 1
ATOM 2826 C CA . GLU A 1 167 ? -41.306 6.824 -9.891 1.00 17.60 163 GLU A CA 1
ATOM 2827 C C . GLU A 1 167 ? -42.654 6.237 -10.281 1.00 17.31 163 GLU A C 1
ATOM 2828 O O . GLU A 1 167 ? -43.558 6.176 -9.467 1.00 18.59 163 GLU A O 1
ATOM 2840 N N . GLU A 1 168 ? -42.801 5.836 -11.534 1.00 18.11 164 GLU A N 1
ATOM 2841 C CA . GLU A 1 168 ? -44.063 5.281 -11.971 1.00 19.59 164 GLU A CA 1
ATOM 2842 C C . GLU A 1 168 ? -44.422 4.061 -11.120 1.00 16.83 164 GLU A C 1
ATOM 2843 O O . GLU A 1 168 ? -45.567 3.886 -10.732 1.00 16.86 164 GLU A O 1
ATOM 2855 N N . LEU A 1 169 ? -43.444 3.208 -10.851 1.00 14.92 165 LEU A N 1
ATOM 2856 C CA . LEU A 1 169 ? -43.689 2.027 -10.036 1.00 13.75 165 LEU A CA 1
ATOM 2857 C C . LEU A 1 169 ? -44.065 2.404 -8.595 1.00 13.59 165 LEU A C 1
ATOM 2858 O O . LEU A 1 169 ? -45.026 1.872 -8.039 1.00 14.35 165 LEU A O 1
ATOM 2874 N N . LEU A 1 170 ? -43.297 3.313 -7.995 1.00 13.75 166 LEU A N 1
ATOM 2875 C CA . LEU A 1 170 ? -43.559 3.765 -6.632 1.00 13.98 166 LEU A CA 1
ATOM 2876 C C . LEU A 1 170 ? -44.998 4.250 -6.501 1.00 14.08 166 LEU A C 1
ATOM 2877 O O . LEU A 1 170 ? -45.727 3.859 -5.596 1.00 14.57 166 LEU A O 1
ATOM 2893 N N . PHE A 1 171 ? -45.414 5.110 -7.428 1.00 14.43 167 PHE A N 1
ATOM 2894 C CA . PHE A 1 171 ? -46.728 5.722 -7.330 1.00 15.52 167 PHE A CA 1
ATOM 2895 C C . PHE A 1 171 ? -47.826 4.718 -7.640 1.00 15.08 167 PHE A C 1
ATOM 2896 O O . PHE A 1 171 ? -48.892 4.769 -7.042 1.00 15.66 167 PHE A O 1
ATOM 2913 N N . TRP A 1 172 ? -47.550 3.762 -8.523 1.00 14.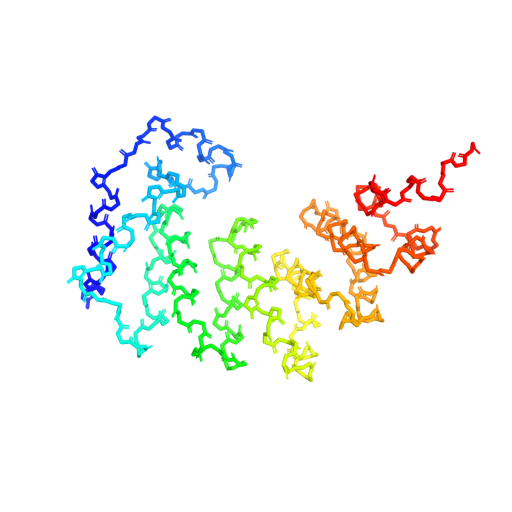14 168 TRP A N 1
ATOM 2914 C CA . TRP A 1 172 ? -48.504 2.691 -8.780 1.00 14.87 168 TRP A CA 1
ATOM 2915 C C . TRP A 1 172 ? -48.724 1.840 -7.513 1.00 14.05 168 TRP A C 1
ATOM 2916 O O . TRP A 1 172 ? -49.853 1.534 -7.150 1.00 14.63 168 TRP A O 1
ATOM 2937 N N . ILE A 1 173 ? -47.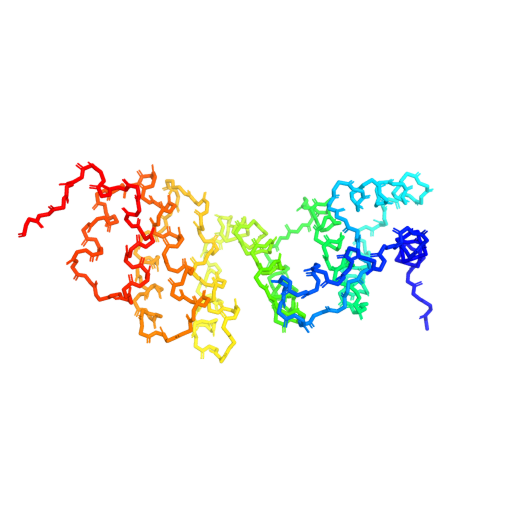633 1.482 -6.834 1.00 12.79 169 ILE A N 1
ATOM 2938 C CA . ILE A 1 173 ? -47.705 0.692 -5.600 1.00 13.41 169 ILE A CA 1
ATOM 2939 C C . ILE A 1 173 ? -48.507 1.450 -4.539 1.00 14.27 169 ILE A C 1
ATOM 2940 O O . ILE A 1 173 ? -49.415 0.895 -3.921 1.00 13.86 169 ILE A O 1
ATOM 2956 N N . ILE A 1 174 ? -48.192 2.726 -4.361 1.00 13.27 170 ILE A N 1
ATOM 2957 C CA . ILE A 1 174 ? -48.893 3.528 -3.376 1.00 13.65 170 ILE A CA 1
ATOM 2958 C C . ILE A 1 174 ? -50.391 3.593 -3.721 1.00 14.12 170 ILE A C 1
ATOM 2959 O O . ILE A 1 174 ? -51.246 3.445 -2.845 1.00 15.15 170 ILE A O 1
ATOM 2975 N N . GLY A 1 175 ? -50.712 3.821 -4.994 1.00 14.54 171 GLY A N 1
ATOM 2976 C CA . GLY A 1 175 ? -52.102 3.864 -5.409 1.00 14.49 171 GLY A CA 1
ATOM 2977 C C . GLY A 1 175 ? -52.843 2.588 -5.049 1.00 14.54 171 GLY A C 1
ATOM 2978 O O . GLY A 1 175 ? -53.997 2.630 -4.628 1.00 16.88 171 GLY A O 1
ATOM 2982 N N . GLN A 1 176 ? -52.176 1.445 -5.186 1.00 13.11 172 GLN A N 1
ATOM 2983 C CA . GLN A 1 176 ? -52.821 0.174 -4.872 1.00 15.04 172 GLN A CA 1
ATOM 2984 C C . GLN A 1 176 ? -53.151 0.037 -3.388 1.00 14.93 172 GLN A C 1
ATOM 2985 O O . GLN A 1 176 ? -54.093 -0.656 -3.023 1.00 16.36 172 GLN A O 1
ATOM 2999 N N . LEU A 1 177 ? -52.381 0.713 -2.536 1.00 13.74 173 LEU A N 1
ATOM 3000 C CA . LEU A 1 177 ? -52.442 0.477 -1.102 1.00 13.01 173 LEU A CA 1
ATOM 3001 C C . LEU A 1 177 ? -52.950 1.703 -0.343 1.00 13.76 173 LEU A C 1
ATOM 3002 O O . LEU A 1 177 ? -53.049 1.662 0.885 1.00 14.22 173 LEU A O 1
ATOM 3018 N N . HIS A 1 178 ? -53.319 2.772 -1.055 1.00 13.84 174 HIS A N 1
ATOM 3019 C CA . HIS A 1 178 ? -53.634 4.042 -0.386 1.00 14.25 174 HIS A CA 1
ATOM 3020 C C . HIS A 1 178 ? -54.899 3.987 0.474 1.00 14.84 174 HIS A C 1
ATOM 3021 O O . HIS A 1 178 ? -55.086 4.840 1.343 1.00 18.09 174 HIS A O 1
ATOM 3035 N N . SER A 1 179 ? -55.781 3.019 0.212 1.00 16.07 175 SER A N 1
ATOM 3036 C CA . SER A 1 179 ? -57.035 2.909 0.954 1.00 17.30 175 SER A CA 1
ATOM 3037 C C . SER A 1 179 ? -56.907 2.021 2.177 1.00 15.91 175 SER A C 1
ATOM 3038 O O . SER A 1 179 ? -57.846 1.913 2.955 1.00 17.01 175 SER A O 1
ATOM 3046 N N . SER A 1 180 ? -55.743 1.408 2.368 1.00 15.51 176 SER A N 1
ATOM 3047 C CA . SER A 1 180 ? -55.564 0.538 3.521 1.00 14.97 176 SER A CA 1
ATOM 3048 C C . SER A 1 180 ? -55.769 1.311 4.814 1.00 15.29 176 SER A C 1
ATOM 3049 O O . SER A 1 180 ? -55.262 2.434 4.972 1.00 16.34 176 SER A O 1
ATOM 3057 N N . LYS A 1 181 ? -56.485 0.688 5.748 1.00 17.20 177 LYS A N 1
ATOM 3058 C CA . LYS A 1 181 ? -56.670 1.231 7.093 1.00 18.55 177 LYS A CA 1
ATOM 3059 C C . LYS A 1 181 ? -55.578 0.794 8.076 1.00 17.53 177 LYS A C 1
ATOM 3060 O O . LYS A 1 181 ? -55.609 1.179 9.248 1.00 19.16 177 LYS A O 1
ATOM 3079 N N . GLU A 1 182 ? -54.627 -0.005 7.602 1.00 15.77 178 GLU A N 1
ATOM 3080 C CA A GLU A 1 182 ? -53.559 -0.530 8.447 0.40 15.40 178 GLU A CA 1
ATOM 3081 C CA B GLU A 1 182 ? -53.564 -0.532 8.453 0.60 15.28 178 GLU A CA 1
ATOM 3082 C C . GLU A 1 182 ? -52.492 0.524 8.703 1.00 15.04 178 GLU A C 1
ATOM 3083 O O . GLU A 1 182 ? -51.883 1.047 7.754 1.00 14.30 178 GLU A O 1
ATOM 3106 N N . PHE A 1 183 ? -52.264 0.839 9.978 1.00 15.61 179 PHE A N 1
ATOM 3107 C CA . PHE A 1 183 ? -51.228 1.781 10.334 1.00 16.17 179 PHE A CA 1
ATOM 3108 C C . PHE A 1 183 ? -49.869 1.492 9.651 1.00 14.21 179 PHE A C 1
ATOM 3109 O O . PHE A 1 183 ? -49.196 2.408 9.160 1.00 15.55 179 PHE A O 1
ATOM 3126 N N . PHE A 1 184 ? -49.429 0.235 9.648 1.00 13.73 180 PHE A N 1
ATOM 3127 C CA . PHE A 1 184 ? -48.090 -0.054 9.119 1.00 12.70 180 PHE A CA 1
ATOM 3128 C C . PHE A 1 184 ? -47.989 0.155 7.600 1.00 13.36 180 PHE A C 1
ATOM 3129 O O . PHE A 1 184 ? -46.902 0.302 7.061 1.00 15.35 180 PHE A O 1
ATOM 3146 N N . ILE A 1 185 ? -49.130 0.198 6.925 1.00 12.36 181 ILE A N 1
ATOM 3147 C CA . ILE A 1 185 ? -49.169 0.521 5.500 1.00 12.55 181 ILE A CA 1
ATOM 3148 C C . ILE A 1 185 ? -49.225 2.042 5.303 1.00 12.79 181 ILE A C 1
ATOM 3149 O O . ILE A 1 185 ? -48.443 2.602 4.540 1.00 12.95 181 ILE A O 1
ATOM 3165 N N . GLN A 1 186 ? -50.114 2.713 6.025 1.00 13.06 182 GLN A N 1
ATOM 3166 C CA . GLN A 1 186 ? -50.213 4.166 5.923 1.00 13.21 182 GLN A CA 1
ATOM 3167 C C . GLN A 1 186 ? -48.872 4.823 6.233 1.00 13.27 182 GLN A C 1
ATOM 3168 O O . GLN A 1 186 ? -48.440 5.762 5.553 1.00 13.80 182 GLN A O 1
ATOM 3182 N N . LYS A 1 187 ? -48.211 4.327 7.273 1.00 13.17 183 LYS A N 1
ATOM 3183 C CA . LYS A 1 187 ? -46.967 4.922 7.715 1.00 13.37 183 LYS A CA 1
ATOM 3184 C C . LYS A 1 187 ? -45.829 4.605 6.745 1.00 12.75 183 LYS A C 1
ATOM 3185 O O . LYS A 1 187 ? -44.968 5.434 6.517 1.00 14.16 183 LYS A O 1
ATOM 3204 N N . ALA A 1 188 ? -45.821 3.407 6.167 1.00 12.06 184 ALA A N 1
ATOM 3205 C CA . ALA A 1 188 ? -44.800 3.060 5.186 1.00 12.17 184 ALA A CA 1
ATOM 3206 C C . ALA A 1 188 ? -44.904 3.969 3.948 1.00 11.99 184 ALA A C 1
ATOM 3207 O O . ALA A 1 188 ? -43.884 4.415 3.412 1.00 12.63 184 ALA A O 1
ATOM 3214 N N . ILE A 1 189 ? -46.131 4.259 3.520 1.00 12.14 185 ILE A N 1
ATOM 3215 C CA . ILE A 1 189 ? -46.359 5.194 2.408 1.00 11.57 185 ILE A CA 1
ATOM 3216 C C . ILE A 1 189 ? -45.791 6.564 2.777 1.00 12.42 185 ILE A C 1
ATOM 3217 O O . ILE A 1 189 ? -45.083 7.189 1.983 1.00 14.15 185 ILE A O 1
ATOM 3233 N N . GLY A 1 190 ? -46.086 7.020 3.991 1.00 12.63 186 GLY A N 1
ATOM 3234 C CA . GLY A 1 190 ? -45.545 8.276 4.477 1.00 13.18 186 GLY A CA 1
ATOM 3235 C C . GLY A 1 190 ? -44.028 8.338 4.465 1.00 13.42 186 GLY A C 1
ATOM 3236 O O . GLY A 1 190 ? -43.444 9.317 4.012 1.00 14.41 186 GLY A O 1
ATOM 3240 N N . TRP A 1 191 ? -43.397 7.283 4.978 1.00 12.45 187 TRP A N 1
ATOM 3241 C CA . TRP A 1 191 ? -41.942 7.202 5.035 1.00 12.57 187 TRP A CA 1
ATOM 3242 C C . TRP A 1 191 ? -41.298 7.221 3.653 1.00 13.59 187 TRP A C 1
ATOM 3243 O O . TRP A 1 191 ? -40.376 7.998 3.404 1.00 14.05 187 TRP A O 1
ATOM 3264 N N . VAL A 1 192 ? -41.782 6.387 2.734 1.00 12.48 188 VAL A N 1
ATOM 3265 C CA . VAL A 1 192 ? -41.135 6.317 1.430 1.00 12.49 188 VAL A CA 1
ATOM 3266 C C . VAL A 1 192 ? -41.271 7.636 0.675 1.00 13.29 188 VAL A C 1
ATOM 3267 O O . VAL A 1 192 ? -40.340 8.054 -0.002 1.00 13.95 188 VAL A O 1
ATOM 3280 N N . LEU A 1 193 ? -42.416 8.298 0.806 1.00 12.61 189 LEU A N 1
ATOM 3281 C CA . LEU A 1 193 ? -42.606 9.603 0.168 1.00 12.65 189 LEU A CA 1
ATOM 3282 C C . LEU A 1 193 ? -41.732 10.685 0.809 1.00 13.37 189 LEU A C 1
ATOM 3283 O O . LEU A 1 193 ? -41.134 11.495 0.123 1.00 14.10 189 LEU A O 1
ATOM 3299 N N . ARG A 1 194 ? -41.663 10.688 2.134 1.00 12.69 190 ARG A N 1
ATOM 3300 C CA . ARG A 1 194 ? -40.820 11.653 2.847 1.00 13.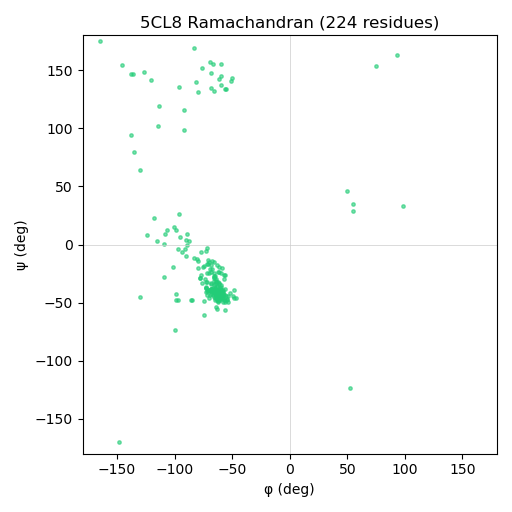36 190 ARG A CA 1
ATOM 3301 C C . ARG A 1 194 ? -39.370 11.470 2.413 1.00 14.01 190 ARG A C 1
ATOM 3302 O O . ARG A 1 194 ? -38.648 12.434 2.174 1.00 15.15 190 ARG A O 1
ATOM 3323 N N . GLU A 1 195 ? -38.949 10.216 2.311 1.00 13.30 191 GLU A N 1
ATOM 3324 C CA . GLU A 1 195 ? -37.566 9.926 1.976 1.00 14.19 191 GLU A CA 1
ATOM 3325 C C . GLU A 1 195 ? -37.301 10.306 0.520 1.00 15.00 191 GLU A C 1
ATOM 3326 O O . GLU A 1 195 ? -36.290 10.943 0.212 1.00 15.45 191 GLU A O 1
ATOM 3338 N N . TYR A 1 196 ? -38.198 9.923 -0.391 1.00 13.64 192 TYR A N 1
ATOM 3339 C CA . TYR A 1 196 ? -37.966 10.234 -1.792 1.00 13.95 192 TYR A CA 1
ATOM 3340 C C . TYR A 1 196 ? -38.009 11.747 -2.046 1.00 14.39 192 TYR A C 1
ATOM 3341 O O . TYR A 1 196 ? -37.352 12.251 -2.953 1.00 14.79 192 TYR A O 1
ATOM 3359 N N . ALA A 1 197 ? -38.779 12.467 -1.238 1.00 14.36 193 ALA A N 1
ATOM 3360 C CA . ALA A 1 197 ? -38.839 13.927 -1.335 1.00 14.80 193 ALA A CA 1
ATOM 3361 C C . ALA A 1 197 ? -37.497 14.608 -1.075 1.00 15.19 193 ALA A C 1
ATOM 3362 O O . ALA A 1 197 ? -37.305 15.756 -1.476 1.00 16.92 193 ALA A O 1
ATOM 3369 N N . LYS A 1 198 ? -36.571 13.908 -0.420 1.00 15.11 194 LYS A N 1
ATOM 3370 C CA . LYS A 1 198 ? -35.212 14.426 -0.229 1.00 16.38 194 LYS A CA 1
ATOM 3371 C C . LYS A 1 198 ? -34.450 14.482 -1.556 1.00 17.24 194 LYS A C 1
ATOM 3372 O O . LYS A 1 198 ? -33.501 15.259 -1.708 1.00 19.47 194 LYS A O 1
ATOM 3391 N N . THR A 1 199 ? -34.877 13.651 -2.509 1.00 16.98 195 THR A N 1
ATOM 3392 C CA . THR A 1 199 ? -34.293 13.584 -3.850 1.00 18.19 195 THR A CA 1
ATOM 3393 C C . THR A 1 199 ? -35.087 14.416 -4.865 1.00 17.53 195 THR A C 1
ATOM 3394 O O . THR A 1 199 ? -34.510 15.180 -5.640 1.00 20.56 195 THR A O 1
ATOM 3405 N N . ASN A 1 200 ? -36.409 14.249 -4.868 1.00 16.28 196 ASN A N 1
ATOM 3406 C CA . ASN A 1 200 ? -37.274 14.949 -5.820 1.00 17.41 196 ASN A CA 1
ATOM 3407 C C . ASN A 1 200 ? -38.500 15.523 -5.110 1.00 17.75 196 ASN A C 1
ATOM 3408 O O . ASN A 1 200 ? -39.590 14.959 -5.167 1.00 17.79 196 ASN A O 1
ATOM 3419 N N . PRO A 1 201 ? -38.332 16.669 -4.443 1.00 16.77 197 PRO A N 1
ATOM 3420 C CA . PRO A 1 201 ? -39.463 17.197 -3.679 1.00 16.44 197 PRO A CA 1
ATOM 3421 C C . PRO A 1 201 ? -40.656 17.622 -4.540 1.00 15.84 197 PRO A C 1
ATOM 3422 O O . PRO A 1 201 ? -41.789 17.456 -4.097 1.00 17.43 197 PRO A O 1
ATOM 3433 N N . ASP A 1 202 ? -40.413 18.151 -5.740 1.00 17.00 198 ASP A N 1
ATOM 3434 C CA . ASP A 1 202 ? -41.510 18.652 -6.555 1.00 17.77 198 ASP A CA 1
ATOM 3435 C C . ASP A 1 202 ? -42.448 17.501 -6.941 1.00 16.56 198 ASP A C 1
ATOM 3436 O O . ASP A 1 202 ? -43.662 17.664 -6.955 1.00 16.71 198 ASP A O 1
ATOM 3445 N N . VAL A 1 203 ? -41.899 16.331 -7.254 1.00 16.41 199 VAL A N 1
ATOM 3446 C CA A VAL A 1 203 ? -42.722 15.198 -7.659 0.60 16.56 199 VAL A CA 1
ATOM 3447 C CA B VAL A 1 203 ? -42.743 15.212 -7.664 0.40 16.35 199 VAL A CA 1
ATOM 3448 C C . VAL A 1 203 ? -43.574 14.706 -6.487 1.00 15.92 199 VAL A C 1
ATOM 3449 O O . VAL A 1 203 ? -44.737 14.375 -6.652 1.00 16.13 199 VAL A O 1
ATOM 3474 N N . VAL A 1 204 ? -42.991 14.674 -5.288 1.00 15.12 200 VAL A N 1
ATOM 3475 C CA . VAL A 1 204 ? -43.729 14.214 -4.122 1.00 15.21 200 VAL A CA 1
ATOM 3476 C C . VAL A 1 204 ? -44.822 15.218 -3.760 1.00 15.36 200 VAL A C 1
ATOM 3477 O O . VAL A 1 204 ? -45.966 14.826 -3.490 1.00 15.29 200 VAL A O 1
ATOM 3490 N N . TRP A 1 205 ? -44.492 16.509 -3.784 1.00 14.80 201 TRP A N 1
ATOM 3491 C CA . TRP A 1 205 ? -45.490 17.538 -3.500 1.00 15.27 201 TRP A CA 1
ATOM 3492 C C . TRP A 1 205 ? -46.680 17.430 -4.467 1.00 15.57 201 TRP A C 1
ATOM 3493 O O . TRP A 1 205 ? -47.832 17.403 -4.042 1.00 16.56 201 TRP A O 1
ATOM 3514 N N . GLU A 1 206 ? -46.405 17.351 -5.764 1.00 15.06 202 GLU A N 1
ATOM 3515 C CA . GLU A 1 206 ? -47.495 17.251 -6.720 1.00 16.13 202 GLU A CA 1
ATOM 3516 C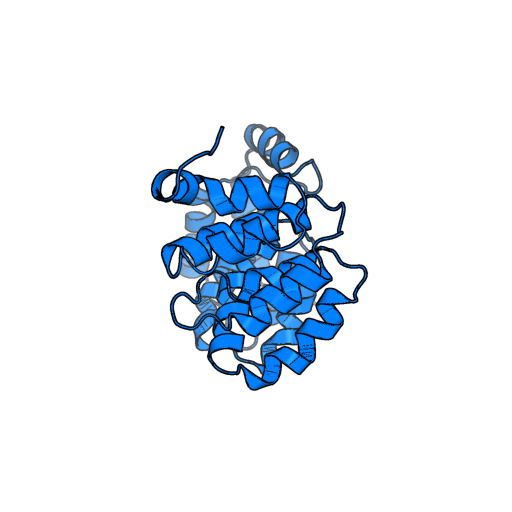 C . GLU A 1 206 ? -48.318 15.996 -6.450 1.00 15.43 202 GLU A C 1
ATOM 3517 O O . GLU A 1 206 ? -49.543 16.038 -6.506 1.00 15.71 202 GLU A O 1
ATOM 3529 N N . TYR A 1 207 ? -47.659 14.883 -6.125 1.00 15.19 203 TYR A N 1
ATOM 3530 C CA . TYR A 1 207 ? -48.393 13.638 -5.929 1.00 15.66 203 TYR A CA 1
ATOM 3531 C C . TYR A 1 207 ? -49.359 13.768 -4.752 1.00 15.11 203 TYR A C 1
ATOM 3532 O O . TYR A 1 207 ? -50.531 13.414 -4.853 1.00 16.02 203 TYR A O 1
ATOM 3550 N N . VAL A 1 208 ? -48.872 14.284 -3.623 1.00 15.38 204 VAL A N 1
ATOM 3551 C CA . VAL A 1 208 ? -49.698 14.338 -2.426 1.00 15.82 204 VAL A CA 1
ATOM 3552 C C . VAL A 1 208 ? -50.809 15.382 -2.519 1.00 15.62 204 VAL A C 1
ATOM 3553 O O . VAL A 1 208 ? -51.825 15.269 -1.849 1.00 17.96 204 VAL A O 1
ATOM 3566 N N . GLN A 1 209 ? -50.621 16.403 -3.345 1.00 16.57 205 GLN A N 1
ATOM 3567 C CA . GLN A 1 209 ? -51.664 17.410 -3.497 1.00 18.14 205 GLN A CA 1
ATOM 3568 C C . GLN A 1 209 ? -52.780 16.948 -4.434 1.00 19.95 205 GLN A C 1
ATOM 3569 O O . GLN A 1 209 ? -53.893 17.468 -4.361 1.00 23.99 205 GLN A O 1
ATOM 3583 N N . ASN A 1 210 ? -52.492 15.962 -5.283 1.00 17.74 206 ASN A N 1
ATOM 3584 C CA . ASN A 1 210 ? -53.415 15.604 -6.362 1.00 17.96 206 ASN A CA 1
ATOM 3585 C C . ASN A 1 210 ? -53.864 14.142 -6.392 1.00 18.33 206 ASN A C 1
ATOM 3586 O O . ASN A 1 210 ? -54.544 13.723 -7.329 1.00 20.06 206 ASN A O 1
ATOM 3597 N N . ASN A 1 211 ? -53.522 13.377 -5.358 1.00 17.42 207 ASN A N 1
ATOM 3598 C CA . ASN A 1 211 ? -53.931 11.978 -5.251 1.00 17.64 207 ASN A CA 1
ATOM 3599 C C . ASN A 1 211 ? -54.357 11.670 -3.826 1.00 18.19 207 ASN A C 1
ATOM 3600 O O . ASN A 1 211 ? -53.795 12.208 -2.879 1.00 19.31 207 ASN A O 1
ATOM 3611 N N . GLU A 1 212 ? -55.328 10.783 -3.678 1.00 17.69 208 GLU A N 1
ATOM 3612 C CA . GLU A 1 212 ? -55.861 10.420 -2.372 1.00 17.67 208 GLU A CA 1
ATOM 3613 C C . GLU A 1 212 ? -54.841 9.649 -1.530 1.00 15.78 208 GLU A C 1
ATOM 3614 O O . GLU A 1 212 ? -54.197 8.725 -2.014 1.00 16.34 208 GLU A O 1
ATOM 3626 N N . LEU A 1 213 ? -54.719 10.041 -0.259 1.00 15.56 209 LEU A N 1
ATOM 3627 C CA . LEU A 1 213 ? -53.891 9.343 0.720 1.00 16.27 209 LEU A CA 1
ATOM 3628 C C . LEU A 1 213 ? -54.566 9.437 2.076 1.00 17.07 209 LEU A C 1
ATOM 3629 O O . LEU A 1 213 ? -55.302 10.380 2.352 1.00 17.75 209 LEU A O 1
ATOM 3645 N N . ALA A 1 214 ? -54.281 8.478 2.942 1.00 15.89 210 ALA A N 1
ATOM 3646 C CA . ALA A 1 214 ? -54.710 8.595 4.324 1.00 16.56 210 ALA A CA 1
ATOM 3647 C C . ALA A 1 214 ? -54.081 9.855 4.907 1.00 17.86 210 ALA A C 1
ATOM 3648 O O . ALA A 1 214 ? -52.940 10.197 4.576 1.00 16.44 210 ALA A O 1
ATOM 3655 N N . PRO A 1 215 ? -54.805 10.540 5.798 1.00 20.26 211 PRO A N 1
ATOM 3656 C CA . PRO A 1 215 ? -54.220 11.736 6.411 1.00 21.19 211 PRO A CA 1
ATOM 3657 C C . PRO A 1 215 ? -52.834 11.493 7.020 1.00 20.53 211 PRO A C 1
ATOM 3658 O O . PRO A 1 215 ? -51.948 12.325 6.834 1.00 20.44 211 PRO A O 1
ATOM 3669 N N . LEU A 1 216 ? -52.639 10.370 7.708 1.00 17.44 212 LEU A N 1
ATOM 3670 C CA . LEU A 1 216 ? -51.328 10.065 8.290 1.00 17.06 212 LEU A CA 1
ATOM 3671 C C . LEU A 1 216 ? -50.235 10.013 7.219 1.00 15.47 212 LEU A C 1
ATOM 3672 O O . LEU A 1 216 ? -49.125 10.525 7.408 1.00 16.22 212 LEU A O 1
ATOM 3688 N N . SER A 1 217 ? -50.542 9.366 6.098 1.00 15.39 213 SER A N 1
ATOM 3689 C CA . SER A 1 217 ? -49.573 9.220 5.018 1.00 14.44 213 SER A CA 1
ATOM 3690 C C . SER A 1 217 ? -49.165 10.584 4.467 1.00 14.50 213 SER A C 1
ATOM 3691 O O . SER A 1 217 ? -47.977 10.840 4.267 1.00 15.13 213 SER A O 1
ATOM 3699 N N . LYS A 1 218 ? -50.144 11.456 4.223 1.00 15.40 214 LYS A N 1
ATOM 3700 C CA . LYS A 1 218 ? -49.845 12.763 3.655 1.00 16.57 214 LYS A CA 1
ATOM 3701 C C . LYS A 1 218 ? -49.020 13.596 4.633 1.00 16.87 214 LYS A C 1
ATOM 3702 O O . LYS A 1 218 ? -48.030 14.217 4.247 1.00 17.55 214 LYS A O 1
ATOM 3721 N N . ARG A 1 219 ? -49.415 13.598 5.905 1.00 16.38 215 ARG A N 1
ATOM 3722 C CA . ARG A 1 219 ? -48.734 14.421 6.888 1.00 18.29 215 ARG A CA 1
ATOM 3723 C C . ARG A 1 219 ? -47.277 13.971 7.042 1.00 16.82 215 ARG A C 1
ATOM 3724 O O . ARG A 1 219 ? -46.360 14.798 7.108 1.00 17.00 215 ARG A O 1
ATOM 3745 N N . GLU A 1 220 ? -47.050 12.659 7.073 1.00 15.27 216 GLU A N 1
ATOM 3746 C CA . GLU A 1 220 ? -45.686 12.162 7.196 1.00 15.09 216 GLU A CA 1
ATOM 3747 C C . GLU A 1 220 ? -44.859 12.467 5.950 1.00 15.84 216 GLU A C 1
ATOM 3748 O O . GLU A 1 220 ? -43.676 12.771 6.053 1.00 16.15 216 GLU A O 1
ATOM 3760 N N . ALA A 1 221 ? -45.481 12.369 4.771 1.00 14.95 217 ALA A N 1
ATOM 3761 C CA . ALA A 1 221 ? -44.797 12.640 3.512 1.00 15.75 217 ALA A CA 1
ATOM 3762 C C . ALA A 1 221 ? -44.227 14.054 3.448 1.00 17.02 217 ALA A C 1
ATOM 3763 O O . ALA A 1 221 ? -43.130 14.254 2.929 1.00 16.78 217 ALA A O 1
ATOM 3770 N N . ILE A 1 222 ? -44.978 15.028 3.957 1.00 16.31 218 ILE A N 1
ATOM 3771 C CA . ILE A 1 222 ? -44.620 16.436 3.756 1.00 17.35 218 ILE A CA 1
ATOM 3772 C C . ILE A 1 222 ? -44.059 17.099 5.009 1.00 17.79 218 ILE A C 1
ATOM 3773 O O . ILE A 1 222 ? -43.902 18.316 5.045 1.00 18.66 218 ILE A O 1
ATOM 3789 N N . LYS A 1 223 ? -43.726 16.296 6.017 1.00 17.43 219 LYS A N 1
ATOM 3790 C CA . LYS A 1 223 ? -43.216 16.812 7.294 1.00 20.76 219 LYS A CA 1
ATOM 3791 C C . LYS A 1 223 ? -42.094 17.829 7.121 1.00 19.30 219 LYS A C 1
ATOM 3792 O O . LYS A 1 223 ? -42.035 18.820 7.845 1.00 20.52 219 LYS A O 1
ATOM 3811 N N . HIS A 1 224 ? -41.211 17.595 6.161 1.00 18.61 220 HIS A N 1
ATOM 3812 C CA . HIS A 1 224 ? -40.122 18.527 5.889 1.00 19.74 220 HIS A CA 1
ATOM 3813 C C . HIS A 1 224 ? -40.425 19.461 4.717 1.00 19.41 220 HIS A C 1
ATOM 3814 O O . HIS A 1 224 ? -40.241 20.671 4.829 1.00 20.92 220 HIS A O 1
ATOM 3829 N N . ILE A 1 225 ? -40.893 18.923 3.594 1.00 18.75 221 ILE A N 1
ATOM 3830 C CA . ILE A 1 225 ? -41.017 19.751 2.398 1.00 19.84 221 ILE A CA 1
ATOM 3831 C C . ILE A 1 225 ? -42.125 20.790 2.480 1.00 20.13 221 ILE A C 1
ATOM 3832 O O . ILE A 1 225 ? -42.134 21.732 1.694 1.00 21.46 221 ILE A O 1
ATOM 3848 N N . LYS A 1 226 ? -43.042 20.664 3.435 1.00 19.24 222 LYS A N 1
ATOM 3849 C CA . LYS A 1 226 ? -44.054 21.709 3.579 1.00 20.66 222 LYS A CA 1
ATOM 3850 C C . LYS A 1 226 ? -43.410 23.070 3.871 1.00 20.37 222 LYS A C 1
ATOM 3851 O O . LYS A 1 226 ? -43.990 24.109 3.554 1.00 23.92 222 LYS A O 1
ATOM 3870 N N . GLN A 1 227 ? -42.207 23.073 4.437 1.00 20.23 223 GLN A N 1
ATOM 3871 C CA . GLN A 1 227 ? -41.481 24.331 4.631 1.00 22.47 223 GLN A CA 1
ATOM 3872 C C . GLN A 1 227 ? -41.114 25.005 3.301 1.00 21.62 223 GLN A C 1
ATOM 3873 O O . GLN A 1 227 ? -41.061 26.233 3.205 1.00 21.96 223 GLN A O 1
ATOM 3887 N N . ASN A 1 228 ? -40.854 24.201 2.279 1.00 20.50 224 ASN A N 1
ATOM 3888 C CA . ASN A 1 228 ? -40.416 24.724 0.991 1.00 21.97 224 ASN A CA 1
ATOM 3889 C C . ASN A 1 228 ? -41.554 25.326 0.165 1.00 19.78 224 ASN A C 1
ATOM 3890 O O . ASN A 1 228 ? -41.328 26.208 -0.669 1.00 22.45 224 ASN A O 1
ATOM 3901 N N . TYR A 1 229 ? -42.772 24.850 0.397 1.00 18.07 225 TYR A N 1
ATOM 3902 C CA . TYR A 1 229 ? -43.922 25.245 -0.420 1.00 17.20 225 TYR A CA 1
ATOM 3903 C C . TYR A 1 229 ? -44.908 26.144 0.328 1.00 17.36 225 TYR A C 1
ATOM 3904 O O . TYR A 1 229 ? -45.597 26.954 -0.283 1.00 19.03 225 TYR A O 1
ATOM 3922 N N . GLY A 1 230 ? -44.969 26.005 1.647 1.00 18.12 226 GLY A N 1
ATOM 3923 C CA . GLY A 1 230 ? -45.878 26.800 2.446 1.00 19.37 226 GLY A CA 1
ATOM 3924 C C . GLY A 1 230 ? -47.201 26.115 2.689 1.00 19.06 226 GLY A C 1
ATOM 3925 O O . GLY A 1 230 ? -47.560 25.164 1.999 1.00 20.11 226 GLY A O 1
ATOM 3929 N N . ILE A 1 231 ? -47.922 26.617 3.681 1.00 20.59 227 ILE A N 1
ATOM 3930 C CA . ILE A 1 231 ? -49.203 26.063 4.095 1.00 24.72 227 ILE A CA 1
ATOM 3931 C C . ILE A 1 231 ? -50.272 27.113 3.797 1.00 24.62 227 ILE A C 1
ATOM 3932 O O . ILE A 1 231 ? -50.406 28.094 4.518 1.00 23.34 227 ILE A O 1
ATOM 3948 N N . ASN A 1 232 ? -51.008 26.918 2.707 1.00 23.95 228 ASN A N 1
ATOM 3949 C CA . ASN A 1 232 ? -52.009 27.885 2.258 1.00 25.16 228 ASN A CA 1
ATOM 3950 C C . ASN A 1 232 ? -53.100 28.085 3.298 1.00 26.30 228 ASN A C 1
ATOM 3951 O O . ASN A 1 232 ? -53.506 27.124 3.947 1.00 28.32 228 ASN A O 1
ATOM 3962 N N . ASN A 1 233 ? -53.591 29.315 3.457 1.00 25.55 229 ASN A N 1
ATOM 3963 C CA . ASN A 1 233 ? -54.762 29.524 4.316 1.00 28.87 229 ASN A CA 1
ATOM 3964 C C . ASN A 1 233 ? -55.954 28.783 3.731 1.00 30.22 229 ASN A C 1
ATOM 3965 O O . ASN A 1 233 ? -56.261 28.946 2.546 1.00 32.14 229 ASN A O 1
#